Protein AF-A0A1S2GUQ2-F1 (afdb_monomer_lite)

Radius of gyration: 23.75 Å; chains: 1; bounding box: 57×54×56 Å

Foldseek 3Di:
DFEAEEEEAEFPQLQLVVLQVVCVVVVAAEDEQQPHFWAQADLVPRHGDPDDDAQSSQLRTAGDQVVVCVVLVDRPHNYYYYGYAHNVCVVRVVSHLFYEYRAEDPVSSVVSQAVADPPDQSHPPSVRSVVVSVVCNVVVPRGDDGHYFHSNDDSVVSSVVVVVVVVVSPDPDFDKDKDKAWPPCPPPPPDDDDDDDPPVVPWDFPDWDWDDDDPIIMIITITGDDPPPPPDDDDDDDD

Sequence (239 aa):
MGRRNYLVEGVSGTGKTAVCHELRRRGLHAVNGDRELAYQGDPVTGRAVSAVAGTAVHDHHLWDVERVRAIAGDASQPATFFCGGSRNAEGFLEVFDAVFVLVVDAATLERRLDARGDDEWAGAGRTDERALVRRLHASGAGTPDGVRLDATQPLELVVDELLRRCAVFDDGSERSVWWVSEDGADEDPRFLGAFSTWAAAAASADDRRRQVHESRTVYVDRYTVGETAWASGFFQVDA

Structure (mmCIF, N/CA/C/O backbone):
data_AF-A0A1S2GUQ2-F1
#
_entry.id   AF-A0A1S2GUQ2-F1
#
loop_
_atom_site.group_PDB
_atom_site.id
_atom_site.type_symbol
_atom_site.label_atom_id
_atom_site.label_alt_id
_atom_site.label_comp_id
_atom_site.label_asym_id
_atom_site.label_entity_id
_atom_site.label_seq_id
_atom_site.pdbx_PDB_ins_code
_atom_site.Cartn_x
_atom_site.Cartn_y
_atom_site.Cartn_z
_atom_site.occupancy
_atom_site.B_iso_or_equiv
_atom_site.auth_seq_id
_atom_site.auth_comp_id
_atom_site.auth_asym_id
_atom_site.auth_atom_id
_atom_site.pdbx_PDB_model_num
ATOM 1 N N . MET A 1 1 ? -15.244 -4.455 21.491 1.00 48.00 1 MET A N 1
ATOM 2 C CA . MET A 1 1 ? -14.727 -4.119 20.150 1.00 48.00 1 MET A CA 1
ATOM 3 C C . MET A 1 1 ? -14.120 -5.376 19.561 1.00 48.00 1 MET A C 1
ATOM 5 O O . MET A 1 1 ? -13.383 -6.052 20.271 1.00 48.00 1 MET A O 1
ATOM 9 N N . GLY A 1 2 ? -14.526 -5.743 18.345 1.00 56.78 2 GLY A N 1
ATOM 10 C CA . GLY A 1 2 ? -13.889 -6.825 17.591 1.00 56.78 2 GLY A CA 1
ATOM 11 C C . GLY A 1 2 ? -12.582 -6.345 16.962 1.00 56.78 2 GLY A C 1
ATOM 12 O O . GLY A 1 2 ? -12.293 -5.151 16.979 1.00 56.78 2 GLY A O 1
ATOM 13 N N . ARG A 1 3 ? -11.799 -7.274 16.417 1.00 82.69 3 ARG A N 1
ATOM 14 C CA . ARG A 1 3 ? -10.624 -6.938 15.613 1.00 82.69 3 ARG A CA 1
ATOM 15 C C . ARG A 1 3 ? -11.051 -6.249 14.321 1.00 82.69 3 ARG A C 1
ATOM 17 O O . ARG A 1 3 ? -11.950 -6.751 13.650 1.00 82.69 3 ARG A O 1
ATOM 24 N N . ARG A 1 4 ? -10.339 -5.185 13.952 1.00 93.50 4 ARG A N 1
ATOM 25 C CA . ARG A 1 4 ? -10.430 -4.535 12.640 1.00 93.50 4 ARG A CA 1
ATOM 26 C C . ARG A 1 4 ? -9.164 -4.749 11.820 1.00 93.50 4 ARG A C 1
ATOM 28 O O . ARG A 1 4 ? -8.062 -4.710 12.362 1.00 93.50 4 ARG A O 1
ATOM 35 N N . ASN A 1 5 ? -9.301 -4.915 10.518 1.00 96.56 5 ASN A N 1
ATOM 36 C CA . ASN A 1 5 ? -8.186 -5.014 9.590 1.00 96.56 5 ASN A CA 1
ATOM 37 C C . ASN A 1 5 ? -8.341 -3.963 8.490 1.00 96.56 5 ASN A C 1
ATOM 39 O O . ASN A 1 5 ? -9.391 -3.860 7.863 1.00 96.56 5 ASN A O 1
ATOM 43 N N . TYR A 1 6 ? -7.280 -3.212 8.214 1.00 97.94 6 TYR A N 1
ATOM 44 C CA . TYR A 1 6 ? -7.291 -2.150 7.210 1.00 97.94 6 TYR A CA 1
ATOM 45 C C . TYR A 1 6 ? -6.161 -2.349 6.209 1.00 97.94 6 TYR A C 1
ATOM 47 O O . TYR A 1 6 ? -5.018 -2.565 6.612 1.00 97.94 6 TYR A O 1
ATOM 55 N N . LEU A 1 7 ? -6.452 -2.220 4.917 1.00 98.50 7 LEU A N 1
ATOM 56 C CA . LEU A 1 7 ? -5.429 -2.173 3.872 1.00 98.50 7 LEU A CA 1
ATOM 57 C C . LEU A 1 7 ? -5.069 -0.716 3.575 1.00 98.50 7 LEU A C 1
ATOM 59 O O . LEU A 1 7 ? -5.947 0.099 3.315 1.00 98.50 7 LEU A O 1
ATOM 63 N N . VAL A 1 8 ? -3.781 -0.388 3.595 1.00 98.56 8 VAL A N 1
ATOM 64 C CA . VAL A 1 8 ? -3.229 0.904 3.176 1.00 98.56 8 VAL A CA 1
ATOM 65 C C . VAL A 1 8 ? -2.388 0.678 1.923 1.00 98.56 8 VAL A C 1
ATOM 67 O O . VAL A 1 8 ? -1.218 0.283 1.987 1.00 98.56 8 VAL A O 1
ATOM 70 N N . GLU A 1 9 ? -2.998 0.945 0.774 1.00 97.19 9 GLU A N 1
ATOM 71 C CA . GLU A 1 9 ? -2.424 0.738 -0.552 1.00 97.19 9 GLU A CA 1
ATOM 72 C C . GLU A 1 9 ? -2.210 2.074 -1.293 1.00 97.19 9 GLU A C 1
ATOM 74 O O . GLU A 1 9 ? -2.372 3.164 -0.750 1.00 97.19 9 GLU A O 1
ATOM 79 N N . GLY A 1 10 ? -1.724 2.012 -2.529 1.00 96.06 10 GLY A N 1
ATOM 80 C CA . GLY A 1 10 ? -1.360 3.137 -3.377 1.00 96.06 10 GLY A CA 1
ATOM 81 C C . GLY A 1 10 ? -0.201 2.762 -4.298 1.00 96.06 10 GLY A C 1
ATOM 82 O O . GLY A 1 10 ? 0.568 1.835 -4.019 1.00 96.06 10 GLY A O 1
ATOM 83 N N . VAL A 1 11 ? -0.036 3.503 -5.390 1.00 94.94 11 VAL A N 1
ATOM 84 C CA . VAL A 1 11 ? 1.071 3.302 -6.341 1.00 94.94 11 VAL A CA 1
ATOM 85 C C . VAL A 1 11 ? 2.434 3.466 -5.641 1.00 94.94 11 VAL A C 1
ATOM 87 O O . VAL A 1 11 ? 2.553 4.070 -4.573 1.00 94.94 11 VAL A O 1
ATOM 90 N N . SER A 1 12 ? 3.502 2.873 -6.181 1.00 94.75 12 SER A N 1
ATOM 91 C CA . SER A 1 12 ? 4.844 3.082 -5.619 1.00 94.75 12 SER A CA 1
ATOM 92 C C . SER A 1 12 ? 5.182 4.578 -5.536 1.00 94.75 12 SER A C 1
ATOM 94 O O . SER A 1 12 ? 4.934 5.321 -6.476 1.00 94.75 12 SER A O 1
ATOM 96 N N . GLY A 1 13 ? 5.748 5.014 -4.407 1.00 94.44 13 GLY A N 1
ATOM 97 C CA . GLY A 1 13 ? 6.065 6.425 -4.142 1.00 94.44 13 GLY A CA 1
ATOM 98 C C . GLY A 1 13 ? 4.974 7.210 -3.396 1.00 94.44 13 GLY A C 1
ATOM 99 O O . GLY A 1 13 ? 5.234 8.323 -2.939 1.00 94.44 13 GLY A O 1
ATOM 100 N N . THR A 1 14 ? 3.786 6.636 -3.169 1.00 96.50 14 THR A N 1
ATOM 101 C CA . THR A 1 14 ? 2.699 7.325 -2.438 1.00 96.50 14 THR A CA 1
ATOM 102 C C . THR A 1 14 ? 2.893 7.384 -0.921 1.00 96.50 14 THR A C 1
ATOM 104 O O . THR A 1 14 ? 2.264 8.210 -0.270 1.00 96.50 14 THR A O 1
ATOM 107 N N . GLY A 1 15 ? 3.800 6.578 -0.353 1.00 96.56 15 GLY A N 1
ATOM 108 C CA . GLY A 1 15 ? 4.185 6.667 1.065 1.00 96.56 15 GLY A CA 1
ATOM 109 C C . GLY A 1 15 ? 3.685 5.544 1.981 1.00 96.56 15 GLY A C 1
ATOM 110 O O . GLY A 1 15 ? 3.787 5.689 3.193 1.00 96.56 15 GLY A O 1
ATOM 111 N N . LYS A 1 16 ? 3.209 4.412 1.445 1.00 97.62 16 LYS A N 1
ATOM 112 C CA . LYS A 1 16 ? 2.719 3.254 2.233 1.00 97.62 16 LYS A CA 1
ATOM 113 C C . LYS A 1 16 ? 3.679 2.812 3.346 1.00 97.62 16 LYS A C 1
ATOM 115 O O . LYS A 1 16 ? 3.277 2.677 4.495 1.00 97.62 16 LYS A O 1
ATOM 120 N N . THR A 1 17 ? 4.962 2.648 3.023 1.00 96.50 17 THR A N 1
ATOM 121 C CA . THR A 1 17 ? 6.006 2.280 3.993 1.00 96.50 17 THR A CA 1
ATOM 122 C C . THR A 1 17 ? 6.163 3.331 5.093 1.00 96.50 17 THR A C 1
ATOM 124 O O . THR A 1 17 ? 6.287 2.980 6.261 1.00 96.50 17 THR A O 1
ATOM 127 N N . ALA A 1 18 ? 6.101 4.621 4.745 1.00 97.56 18 ALA A N 1
ATOM 128 C CA . ALA A 1 18 ? 6.176 5.706 5.721 1.00 97.56 18 ALA A CA 1
ATOM 129 C C . ALA A 1 18 ? 4.957 5.703 6.658 1.00 97.56 18 ALA A C 1
ATOM 131 O O . ALA A 1 18 ? 5.129 5.796 7.869 1.00 97.56 18 ALA A O 1
ATOM 132 N N . VAL A 1 19 ? 3.750 5.498 6.118 1.00 98.56 19 VAL A N 1
ATOM 133 C CA . VAL A 1 19 ? 2.526 5.320 6.919 1.00 98.56 19 VAL A CA 1
ATOM 134 C C . VAL A 1 19 ? 2.647 4.112 7.851 1.00 98.56 19 VAL A C 1
ATOM 136 O O . VAL A 1 19 ? 2.340 4.230 9.032 1.00 98.56 19 VAL A O 1
ATOM 139 N N . CYS A 1 20 ? 3.175 2.981 7.374 1.00 98.62 20 CYS A N 1
ATOM 140 C CA . CYS A 1 20 ? 3.417 1.803 8.213 1.00 98.62 20 CYS A CA 1
ATOM 141 C C . CYS A 1 20 ? 4.325 2.112 9.409 1.00 98.62 20 CYS A C 1
ATOM 143 O O . CYS A 1 20 ? 4.049 1.687 10.533 1.00 98.62 20 CYS A O 1
ATOM 145 N N . HIS A 1 21 ? 5.432 2.819 9.167 1.00 98.44 21 HIS A N 1
ATOM 146 C CA . HIS A 1 21 ? 6.373 3.192 10.220 1.00 98.44 21 HIS A CA 1
ATOM 147 C C . HIS A 1 21 ? 5.751 4.166 11.215 1.00 98.44 21 HIS A C 1
ATOM 149 O O . HIS A 1 21 ? 5.953 4.012 12.416 1.00 98.44 21 HIS A O 1
ATOM 155 N N . GLU A 1 22 ? 4.962 5.118 10.728 1.00 98.50 22 GLU A N 1
ATOM 156 C CA . GLU A 1 22 ? 4.286 6.097 11.568 1.00 98.50 22 GLU A CA 1
ATOM 157 C C . GLU A 1 22 ? 3.205 5.455 12.451 1.00 98.50 22 GLU A C 1
ATOM 159 O O . GLU A 1 22 ? 3.170 5.690 13.656 1.00 98.50 22 GLU A O 1
ATOM 164 N N . LEU A 1 23 ? 2.397 4.542 11.904 1.00 98.12 23 LEU A N 1
ATOM 165 C CA . LEU A 1 23 ? 1.441 3.751 12.688 1.00 98.12 23 LEU A CA 1
ATOM 166 C C . LEU A 1 23 ? 2.141 2.959 13.804 1.00 98.12 23 LEU A C 1
ATOM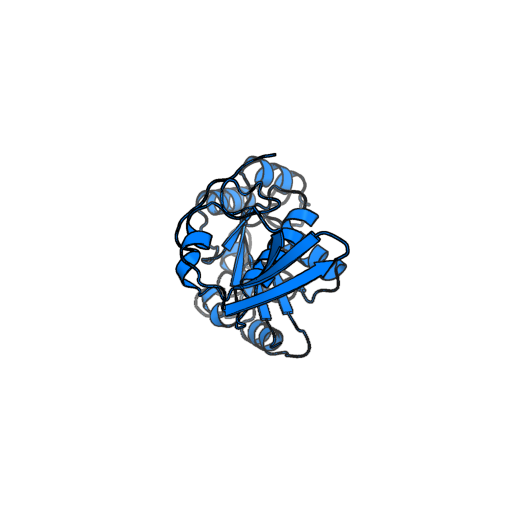 168 O O . LEU A 1 23 ? 1.715 3.009 14.959 1.00 98.12 23 LEU A O 1
ATOM 172 N N . ARG A 1 24 ? 3.266 2.297 13.489 1.00 98.00 24 ARG A N 1
ATOM 173 C CA . ARG A 1 24 ? 4.089 1.588 14.487 1.00 98.00 24 ARG A CA 1
ATOM 174 C C . ARG A 1 24 ? 4.645 2.535 15.548 1.00 98.00 24 ARG A C 1
ATOM 176 O O . ARG A 1 24 ? 4.612 2.205 16.730 1.00 98.00 24 ARG A O 1
ATOM 183 N N . ARG A 1 25 ? 5.129 3.716 15.146 1.00 97.75 25 ARG A N 1
ATOM 184 C CA . ARG A 1 25 ? 5.640 4.752 16.061 1.00 97.75 25 ARG A CA 1
ATOM 185 C C . ARG A 1 25 ? 4.570 5.200 17.059 1.00 97.75 25 ARG A C 1
ATOM 187 O O . ARG A 1 25 ? 4.893 5.464 18.213 1.00 97.75 25 ARG A O 1
ATOM 194 N N . ARG A 1 26 ? 3.306 5.233 16.631 1.00 95.56 26 ARG A N 1
ATOM 195 C CA . ARG A 1 26 ? 2.133 5.564 17.457 1.00 95.56 26 ARG A CA 1
ATOM 196 C C . ARG A 1 26 ? 1.589 4.387 18.281 1.00 95.56 26 ARG A C 1
ATOM 198 O O . ARG A 1 26 ? 0.574 4.540 18.952 1.00 95.56 26 ARG A O 1
ATOM 205 N N . GLY A 1 27 ? 2.248 3.226 18.254 1.00 95.50 27 GLY A N 1
ATOM 206 C CA . GLY A 1 27 ? 1.863 2.048 19.037 1.00 95.50 27 GLY A CA 1
ATOM 207 C C . GLY A 1 27 ? 0.739 1.209 18.426 1.00 95.50 27 GLY A C 1
ATOM 208 O O . GLY A 1 27 ? 0.195 0.343 19.107 1.00 95.50 27 GLY A O 1
ATOM 209 N N . LEU A 1 28 ? 0.388 1.441 17.159 1.00 95.44 28 LEU A N 1
ATOM 210 C CA . LEU A 1 28 ? -0.613 0.651 16.443 1.00 95.44 28 LEU A CA 1
ATOM 211 C C . LEU A 1 28 ? 0.039 -0.546 15.750 1.00 95.44 28 LEU A C 1
ATOM 213 O O . LEU A 1 28 ? 1.174 -0.469 15.265 1.00 95.44 28 LEU A O 1
ATOM 217 N N . HIS A 1 29 ? -0.696 -1.655 15.660 1.00 96.81 29 HIS A N 1
ATOM 218 C CA . HIS A 1 29 ? -0.211 -2.820 14.938 1.00 96.81 29 HIS A CA 1
ATOM 219 C C . HIS A 1 29 ? -0.305 -2.579 13.428 1.00 96.81 29 HIS A C 1
ATOM 221 O O . HIS A 1 29 ? -1.389 -2.450 12.866 1.00 96.81 29 HIS A O 1
ATOM 227 N N . ALA A 1 30 ? 0.845 -2.515 12.763 1.00 98.12 30 ALA A N 1
ATOM 228 C CA . ALA A 1 30 ? 0.927 -2.399 11.314 1.00 98.12 30 ALA A CA 1
ATOM 229 C C . ALA A 1 30 ? 1.941 -3.397 10.756 1.00 98.12 30 ALA A C 1
ATOM 231 O O . ALA A 1 30 ? 2.955 -3.666 11.403 1.00 98.12 30 ALA A O 1
ATOM 232 N N . VAL A 1 31 ? 1.681 -3.912 9.559 1.00 98.31 31 VAL A N 1
ATOM 233 C CA . VAL A 1 31 ? 2.490 -4.886 8.820 1.00 98.31 31 VAL A CA 1
ATOM 234 C C . VAL A 1 31 ? 2.981 -4.232 7.537 1.00 98.31 31 VAL A C 1
ATOM 236 O O . VAL A 1 31 ? 2.179 -3.727 6.750 1.00 98.31 31 VAL A O 1
ATOM 239 N N . ASN A 1 32 ? 4.293 -4.250 7.305 1.00 98.06 32 ASN A N 1
ATOM 240 C CA . ASN A 1 32 ? 4.860 -3.785 6.046 1.00 98.06 32 ASN A CA 1
ATOM 241 C C . ASN A 1 32 ? 4.779 -4.916 5.016 1.00 98.06 32 ASN A C 1
ATOM 243 O O . ASN A 1 32 ? 5.620 -5.815 5.001 1.00 98.06 32 ASN A O 1
ATOM 247 N N . GLY A 1 33 ? 3.769 -4.878 4.152 1.00 96.94 33 GLY A N 1
ATOM 248 C CA . GLY A 1 33 ? 3.498 -5.956 3.209 1.00 96.94 33 GLY A CA 1
ATOM 249 C C . GLY A 1 33 ? 4.622 -6.196 2.203 1.00 96.94 33 GLY A C 1
ATOM 250 O O . GLY A 1 33 ? 4.901 -7.346 1.880 1.00 96.94 33 GLY A O 1
ATOM 251 N N . ASP A 1 34 ? 5.358 -5.153 1.811 1.00 92.69 34 ASP A N 1
ATOM 252 C CA . ASP A 1 34 ? 6.492 -5.282 0.884 1.00 92.69 34 ASP A CA 1
ATOM 253 C C . ASP A 1 34 ? 7.694 -6.020 1.506 1.00 92.69 34 ASP A C 1
ATOM 255 O O . ASP A 1 34 ? 8.562 -6.504 0.782 1.00 92.69 34 ASP A O 1
ATOM 259 N N . ARG A 1 35 ? 7.770 -6.103 2.842 1.00 94.19 35 ARG A N 1
ATOM 260 C CA . ARG A 1 35 ? 8.884 -6.739 3.570 1.00 94.19 35 ARG A CA 1
ATOM 261 C C . ARG A 1 35 ? 8.486 -8.016 4.308 1.00 94.19 35 ARG A C 1
ATOM 263 O O . ARG A 1 35 ? 9.331 -8.876 4.521 1.00 94.19 35 ARG A O 1
ATOM 270 N N . GLU A 1 36 ? 7.232 -8.119 4.739 1.00 97.88 36 GLU A N 1
ATOM 271 C CA . GLU A 1 36 ? 6.776 -9.150 5.682 1.00 97.88 36 GLU A CA 1
ATOM 272 C C . GLU A 1 36 ? 5.805 -10.159 5.063 1.00 97.88 36 GLU A C 1
ATOM 274 O O . GLU A 1 36 ? 5.560 -11.207 5.666 1.00 97.88 36 GLU A O 1
ATOM 279 N N . LEU A 1 37 ? 5.246 -9.841 3.890 1.00 98.00 37 LEU A N 1
ATOM 280 C CA . LEU A 1 37 ? 4.239 -10.653 3.197 1.00 98.00 37 LEU A CA 1
ATOM 281 C C . LEU A 1 37 ? 4.636 -10.978 1.758 1.00 98.00 37 LEU A C 1
ATOM 283 O O . LEU A 1 37 ? 4.200 -11.997 1.224 1.00 98.00 37 LEU A O 1
ATOM 287 N N . ALA A 1 38 ? 5.424 -10.104 1.132 1.00 97.38 38 ALA A N 1
ATOM 288 C CA . ALA A 1 38 ? 5.709 -10.188 -0.283 1.00 97.38 38 ALA A CA 1
ATOM 289 C C . ALA A 1 38 ? 6.697 -11.303 -0.650 1.00 97.38 38 ALA A C 1
ATOM 291 O O . ALA A 1 38 ? 7.694 -11.541 0.033 1.00 97.38 38 ALA A O 1
ATOM 292 N N . TYR A 1 39 ? 6.450 -11.924 -1.798 1.00 97.62 39 TYR A N 1
ATOM 293 C CA . TYR A 1 39 ? 7.367 -12.820 -2.491 1.00 97.62 39 TYR A CA 1
ATOM 294 C C . TYR A 1 39 ? 7.204 -12.662 -4.010 1.00 97.62 39 TYR A C 1
ATOM 296 O O . TYR A 1 39 ? 6.232 -12.079 -4.490 1.00 97.62 39 TYR A O 1
ATOM 304 N N . GLN A 1 40 ? 8.172 -13.175 -4.776 1.00 97.81 40 GLN A N 1
ATOM 305 C CA . GLN A 1 40 ? 8.074 -13.231 -6.236 1.00 97.81 40 GLN A CA 1
ATOM 306 C C . GLN A 1 40 ? 7.291 -14.479 -6.650 1.00 97.81 40 GLN A C 1
ATOM 308 O O . GLN A 1 40 ? 7.759 -15.604 -6.451 1.00 97.81 40 GLN A O 1
ATOM 313 N N . GLY A 1 41 ? 6.093 -14.283 -7.199 1.00 97.38 41 GLY A N 1
ATOM 314 C CA . GLY A 1 41 ? 5.168 -15.355 -7.555 1.00 97.38 41 GLY A CA 1
ATOM 315 C C . GLY A 1 41 ? 4.606 -15.218 -8.965 1.00 97.38 41 GLY A C 1
ATOM 316 O O . GLY A 1 41 ? 4.556 -14.132 -9.532 1.00 97.38 41 GLY A O 1
ATOM 317 N N . ASP A 1 42 ? 4.205 -16.335 -9.559 1.00 95.81 42 ASP A N 1
ATOM 318 C CA . ASP A 1 42 ? 3.442 -16.349 -10.805 1.00 95.81 42 ASP A CA 1
ATOM 319 C C . ASP A 1 42 ? 2.050 -15.731 -10.559 1.00 95.81 42 ASP A C 1
ATOM 321 O O . ASP A 1 42 ? 1.329 -16.228 -9.690 1.00 95.81 42 ASP A O 1
ATOM 325 N N . PRO A 1 43 ? 1.648 -14.671 -11.282 1.00 92.62 43 PRO A N 1
ATOM 326 C CA . PRO A 1 43 ? 0.390 -13.966 -11.020 1.00 92.62 43 PRO A CA 1
ATOM 327 C C . PRO A 1 43 ? -0.860 -14.805 -11.321 1.00 92.62 43 PRO A C 1
ATOM 329 O O . PRO A 1 43 ? -1.939 -14.484 -10.833 1.00 92.62 43 PRO A O 1
ATOM 332 N N . VAL A 1 44 ? -0.731 -15.881 -12.103 1.00 92.06 44 VAL A N 1
ATOM 333 C CA . VAL A 1 44 ? -1.833 -16.791 -12.435 1.00 92.06 44 VAL A CA 1
ATOM 334 C C . VAL A 1 44 ? -1.927 -17.918 -11.413 1.00 92.06 44 VAL A C 1
ATOM 336 O O . VAL A 1 44 ? -3.021 -18.255 -10.965 1.00 92.06 44 VAL A O 1
ATOM 339 N N . THR A 1 45 ? -0.799 -18.529 -11.042 1.00 93.88 45 THR A N 1
ATOM 340 C CA . THR A 1 45 ? -0.807 -19.737 -10.201 1.00 93.88 45 THR A CA 1
ATOM 341 C C . THR A 1 45 ? -0.467 -19.485 -8.734 1.00 93.88 45 THR A C 1
ATOM 343 O O . THR A 1 45 ? -0.562 -20.416 -7.937 1.00 93.88 45 THR A O 1
ATOM 346 N N . GLY A 1 46 ? 0.038 -18.300 -8.378 1.00 94.69 46 GLY A N 1
ATOM 347 C CA . GLY A 1 46 ? 0.550 -17.982 -7.040 1.00 94.69 46 GLY A CA 1
ATOM 348 C C . GLY A 1 46 ? 1.779 -18.802 -6.627 1.00 94.69 46 GLY A C 1
ATOM 349 O O . GLY A 1 46 ? 2.123 -18.869 -5.452 1.00 94.69 46 GLY A O 1
ATOM 350 N N . ARG A 1 47 ? 2.445 -19.488 -7.565 1.00 96.06 47 ARG A N 1
ATOM 351 C CA . ARG A 1 47 ? 3.620 -20.311 -7.236 1.00 96.06 47 ARG A CA 1
ATOM 352 C C . ARG A 1 47 ? 4.842 -19.417 -7.176 1.00 96.06 47 ARG A C 1
ATOM 354 O O . ARG A 1 47 ? 5.025 -18.592 -8.063 1.00 96.06 47 ARG A O 1
ATOM 361 N N . ALA A 1 48 ? 5.696 -19.621 -6.179 1.00 97.00 48 ALA A N 1
ATOM 362 C CA . ALA A 1 48 ? 6.967 -18.917 -6.107 1.00 97.00 48 ALA A CA 1
ATOM 363 C C . ALA A 1 48 ? 7.791 -19.152 -7.385 1.00 97.00 48 ALA A C 1
ATOM 365 O O . ALA A 1 48 ? 7.948 -20.291 -7.837 1.00 97.00 48 ALA A O 1
ATOM 366 N N . VAL A 1 49 ? 8.318 -18.067 -7.945 1.00 96.44 49 VAL A N 1
ATOM 367 C CA . VAL A 1 49 ? 9.187 -18.066 -9.124 1.00 96.44 49 VAL A CA 1
ATOM 368 C C . VAL A 1 49 ? 10.515 -17.402 -8.781 1.00 96.44 49 VAL A C 1
ATOM 370 O O . VAL A 1 49 ? 10.597 -16.536 -7.911 1.00 96.44 49 VAL A O 1
ATOM 373 N N . SER A 1 50 ? 11.580 -17.822 -9.458 1.00 92.31 50 SER A N 1
ATOM 374 C CA . SER A 1 50 ? 12.916 -17.244 -9.309 1.00 92.31 50 SER A CA 1
ATOM 375 C C . SER A 1 50 ? 13.331 -16.491 -10.573 1.00 92.31 50 SER A C 1
ATOM 377 O O . SER A 1 50 ? 12.738 -16.661 -11.635 1.00 92.31 50 SER A O 1
ATOM 379 N N . ALA A 1 51 ? 14.362 -15.650 -10.447 1.00 90.06 51 ALA A N 1
ATOM 380 C CA . ALA A 1 51 ? 14.960 -14.892 -11.552 1.00 90.06 51 ALA A CA 1
ATOM 381 C C . ALA A 1 51 ? 14.022 -13.896 -12.269 1.00 90.06 51 ALA A C 1
ATOM 383 O O . ALA A 1 51 ? 14.282 -13.518 -13.411 1.00 90.06 51 ALA A O 1
ATOM 384 N N . VAL A 1 52 ? 12.973 -13.415 -11.593 1.00 92.94 52 VAL A N 1
ATOM 385 C CA . VAL A 1 52 ? 12.214 -12.250 -12.064 1.00 92.94 52 VAL A CA 1
ATOM 386 C C . VAL A 1 52 ? 13.099 -11.008 -11.948 1.00 92.94 52 VAL A C 1
ATOM 388 O O . VAL A 1 52 ? 13.707 -10.766 -10.906 1.00 92.94 52 VAL A O 1
ATOM 391 N N . ALA A 1 53 ? 13.197 -10.232 -13.026 1.00 92.06 53 ALA A N 1
ATOM 392 C CA . ALA A 1 53 ? 14.072 -9.069 -13.107 1.00 92.06 53 ALA A CA 1
ATOM 393 C C . ALA A 1 53 ? 13.425 -7.924 -13.896 1.00 92.06 53 ALA A C 1
ATOM 395 O O . ALA A 1 53 ? 12.444 -8.111 -14.620 1.00 92.06 53 ALA A O 1
ATOM 396 N N . GLY A 1 54 ? 14.001 -6.729 -13.761 1.00 93.25 54 GLY A N 1
ATOM 397 C CA . GLY A 1 54 ? 13.506 -5.524 -14.421 1.00 93.25 54 GLY A CA 1
ATOM 398 C C . GLY A 1 54 ? 12.072 -5.194 -14.010 1.00 93.25 54 GLY A C 1
ATOM 399 O O . GLY A 1 54 ? 11.667 -5.408 -12.868 1.00 93.25 54 GLY A O 1
ATOM 400 N N . THR A 1 55 ? 11.279 -4.690 -14.953 1.00 95.25 55 THR A N 1
ATOM 401 C CA . THR A 1 55 ? 9.906 -4.256 -14.671 1.00 95.25 55 THR A CA 1
ATOM 402 C C . THR A 1 55 ? 8.960 -5.397 -14.298 1.00 95.25 55 THR A C 1
ATOM 404 O O . THR A 1 55 ? 7.982 -5.144 -13.600 1.00 95.25 55 THR A O 1
ATOM 407 N N . ALA A 1 56 ? 9.264 -6.641 -14.687 1.00 95.06 56 ALA A N 1
ATOM 408 C CA . ALA A 1 56 ? 8.446 -7.810 -14.358 1.00 95.06 56 ALA A CA 1
ATOM 409 C C . ALA A 1 56 ? 8.355 -8.060 -12.844 1.00 95.06 56 ALA A C 1
ATOM 411 O O . ALA A 1 56 ? 7.359 -8.597 -12.372 1.00 95.06 56 ALA A O 1
ATOM 412 N N . VAL A 1 57 ? 9.337 -7.597 -12.059 1.00 94.94 57 VAL A N 1
ATOM 413 C CA . VAL A 1 57 ? 9.304 -7.685 -10.587 1.00 94.94 57 VAL A CA 1
ATOM 414 C C . VAL A 1 57 ? 8.019 -7.080 -10.016 1.00 94.94 57 VAL A C 1
ATOM 416 O O . VAL A 1 57 ? 7.520 -7.560 -9.002 1.00 94.94 57 VAL A O 1
ATOM 419 N N . HIS A 1 58 ? 7.455 -6.065 -10.682 1.00 94.94 58 HIS A N 1
ATOM 420 C CA . HIS A 1 58 ? 6.188 -5.457 -10.295 1.00 94.94 58 HIS A CA 1
ATOM 421 C C . HIS A 1 58 ? 5.002 -6.417 -10.408 1.00 94.94 58 HIS A C 1
ATOM 423 O O . HIS A 1 58 ? 4.224 -6.521 -9.463 1.00 94.94 58 HIS A O 1
ATOM 429 N N . ASP A 1 59 ? 4.860 -7.086 -11.553 1.00 95.31 59 ASP A N 1
ATOM 430 C CA . ASP A 1 59 ? 3.713 -7.951 -11.861 1.00 95.31 59 ASP A CA 1
ATOM 431 C C . ASP A 1 59 ? 3.753 -9.256 -11.055 1.00 95.31 59 ASP A C 1
ATOM 433 O O . ASP A 1 59 ? 2.720 -9.852 -10.764 1.00 95.31 59 ASP A O 1
ATOM 437 N N . HIS A 1 60 ? 4.953 -9.660 -10.638 1.00 96.94 60 HIS A N 1
ATOM 438 C CA . HIS A 1 60 ? 5.202 -10.841 -9.817 1.00 96.94 60 HIS A CA 1
ATOM 439 C C . HIS A 1 60 ? 5.272 -10.540 -8.308 1.00 96.94 60 HIS A C 1
ATOM 441 O O . HIS A 1 60 ? 5.552 -11.444 -7.521 1.00 96.94 60 HIS A O 1
ATOM 447 N N . HIS A 1 61 ? 5.030 -9.295 -7.876 1.00 96.94 61 HIS A N 1
ATOM 448 C CA . HIS A 1 61 ? 5.019 -8.914 -6.458 1.00 96.94 61 HIS A CA 1
ATOM 449 C C . HIS A 1 61 ? 3.693 -9.320 -5.804 1.00 96.94 61 HIS A C 1
ATOM 451 O O . HIS A 1 61 ? 2.703 -8.581 -5.850 1.00 96.94 61 HIS A O 1
ATOM 457 N N . LEU A 1 62 ? 3.674 -10.525 -5.230 1.00 98.06 62 LEU A N 1
ATOM 458 C CA . LEU A 1 62 ? 2.501 -11.134 -4.602 1.00 98.06 62 LEU A CA 1
ATOM 459 C C . LEU A 1 62 ? 2.658 -11.181 -3.089 1.00 98.06 62 LEU A C 1
ATOM 461 O O . LEU A 1 62 ? 3.775 -11.242 -2.584 1.00 98.06 62 LEU A O 1
ATOM 465 N N . TRP A 1 63 ? 1.544 -11.227 -2.365 1.00 98.31 63 TRP A N 1
ATOM 466 C CA . TRP A 1 63 ? 1.532 -11.495 -0.930 1.00 98.31 63 TRP A CA 1
ATOM 467 C C . TRP A 1 63 ? 1.152 -12.943 -0.654 1.00 98.31 63 TRP A C 1
ATOM 469 O O . TRP A 1 63 ? 0.309 -13.524 -1.347 1.00 98.31 63 TRP A O 1
ATOM 479 N N . ASP A 1 64 ? 1.767 -13.518 0.377 1.00 97.94 64 ASP A N 1
ATOM 480 C CA . ASP A 1 64 ? 1.368 -14.808 0.932 1.00 97.94 64 ASP A CA 1
ATOM 481 C C . ASP A 1 64 ? -0.035 -14.688 1.553 1.00 97.94 64 ASP A C 1
ATOM 483 O O . ASP A 1 64 ? -0.228 -14.081 2.610 1.00 97.94 64 ASP A O 1
ATOM 487 N N . VAL A 1 65 ? -1.023 -15.261 0.862 1.00 97.12 65 VAL A N 1
ATOM 488 C CA . VAL A 1 65 ? -2.444 -15.186 1.226 1.00 97.12 65 VAL A CA 1
ATOM 489 C C . VAL A 1 65 ? -2.723 -15.879 2.559 1.00 97.12 65 VAL A C 1
ATOM 491 O O . VAL A 1 65 ? -3.539 -15.390 3.344 1.00 97.12 65 VAL A O 1
ATOM 494 N N . GLU A 1 66 ? -2.049 -16.994 2.842 1.00 97.12 66 GLU A N 1
ATOM 495 C CA . GLU A 1 66 ? -2.221 -17.711 4.107 1.00 97.12 66 GLU A CA 1
ATOM 496 C C . GLU A 1 66 ? -1.696 -16.866 5.264 1.00 97.12 66 GLU A C 1
ATOM 498 O O . GLU A 1 66 ? -2.369 -16.724 6.287 1.00 97.12 66 GLU A O 1
ATOM 503 N N . ARG A 1 67 ? -0.541 -16.218 5.077 1.00 98.00 67 ARG A N 1
ATOM 504 C CA . ARG A 1 67 ? 0.038 -15.312 6.075 1.00 98.00 67 ARG A CA 1
ATOM 505 C C . ARG A 1 67 ? -0.820 -14.068 6.299 1.00 98.00 67 ARG A C 1
ATOM 507 O O . ARG A 1 67 ? -1.010 -13.677 7.451 1.00 98.00 67 ARG A O 1
ATOM 514 N N . VAL A 1 68 ? -1.381 -13.481 5.237 1.00 98.25 68 VAL A N 1
ATOM 515 C CA . VAL A 1 68 ? -2.349 -12.374 5.348 1.00 98.25 68 VAL A CA 1
ATOM 516 C C . VAL A 1 68 ? -3.539 -12.800 6.201 1.00 98.25 68 VAL A C 1
ATOM 518 O O . VAL A 1 68 ? -3.836 -12.143 7.196 1.00 98.25 68 VAL A O 1
ATOM 521 N N . ARG A 1 69 ? -4.183 -13.924 5.861 1.00 97.88 69 ARG A N 1
ATOM 522 C CA . ARG A 1 69 ? -5.356 -14.444 6.583 1.00 97.88 69 ARG A CA 1
ATOM 523 C C . ARG A 1 69 ? -5.032 -14.823 8.025 1.00 97.88 69 ARG A C 1
ATOM 525 O O . ARG A 1 69 ? -5.868 -14.613 8.896 1.00 97.88 69 ARG A O 1
ATOM 532 N N . ALA A 1 70 ? -3.837 -15.347 8.292 1.00 97.12 70 ALA A N 1
ATOM 533 C CA . ALA A 1 70 ? -3.398 -15.683 9.642 1.00 97.12 70 ALA A CA 1
ATOM 534 C C . ALA A 1 70 ? -3.261 -14.433 10.521 1.00 97.12 70 ALA A C 1
ATOM 536 O O . ALA A 1 70 ? -3.811 -14.401 11.618 1.00 97.12 70 ALA A O 1
ATOM 537 N N . ILE A 1 71 ? -2.598 -13.380 10.029 1.00 97.00 71 ILE A N 1
ATOM 538 C CA . ILE A 1 71 ? -2.452 -12.112 10.764 1.00 97.00 71 ILE A CA 1
ATOM 539 C C . ILE A 1 71 ? -3.808 -11.419 10.903 1.00 97.00 71 ILE A C 1
ATOM 541 O O . ILE A 1 71 ? -4.201 -11.024 11.997 1.00 97.00 71 ILE A O 1
ATOM 545 N N . ALA A 1 72 ? -4.564 -11.335 9.808 1.00 95.88 72 ALA A N 1
ATOM 546 C CA . ALA A 1 72 ? -5.919 -10.799 9.804 1.00 95.88 72 ALA A CA 1
ATOM 547 C C . ALA A 1 72 ? -6.880 -11.657 10.637 1.00 95.88 72 ALA A C 1
ATOM 549 O O . ALA A 1 72 ? -8.007 -11.231 10.854 1.00 95.88 72 ALA A O 1
ATOM 550 N N . GLY A 1 73 ? -6.446 -12.853 11.053 1.00 94.25 73 GLY A N 1
ATOM 551 C CA . GLY A 1 73 ? -7.097 -13.854 11.889 1.00 94.25 73 GLY A CA 1
ATOM 552 C C . GLY A 1 73 ? -6.668 -13.830 13.362 1.00 94.25 73 GLY A C 1
ATOM 553 O O . GLY A 1 73 ? -7.360 -14.436 14.186 1.00 94.25 73 GLY A O 1
ATOM 554 N N . ASP A 1 74 ? -5.648 -13.052 13.737 1.00 90.88 74 ASP A N 1
ATOM 555 C CA . ASP A 1 74 ? -5.187 -12.881 15.122 1.00 90.88 74 ASP A CA 1
ATOM 556 C C . ASP A 1 74 ? -5.985 -11.798 15.864 1.00 90.88 74 ASP A C 1
ATOM 558 O O . ASP A 1 74 ? -5.966 -10.637 15.482 1.00 90.88 74 ASP A O 1
ATOM 562 N N . ALA A 1 75 ? -6.727 -12.168 16.912 1.00 86.88 75 ALA A N 1
ATOM 563 C CA . ALA A 1 75 ? -7.575 -11.258 17.695 1.00 86.88 75 ALA A CA 1
ATOM 564 C C . ALA A 1 75 ? -6.851 -10.587 18.880 1.00 86.88 75 ALA A C 1
ATOM 566 O O . ALA A 1 75 ? -7.499 -9.945 19.706 1.00 86.88 75 ALA A O 1
ATOM 567 N N . SER A 1 76 ? -5.527 -10.737 18.986 1.00 89.62 76 SER A N 1
ATOM 568 C CA . SER A 1 76 ? -4.720 -10.097 20.032 1.00 89.62 76 SER A CA 1
ATOM 569 C C . SER A 1 76 ? -4.650 -8.573 19.891 1.00 89.62 76 SER A C 1
ATOM 571 O O . SER A 1 76 ? -4.407 -7.877 20.878 1.00 89.62 76 SER A O 1
ATOM 573 N N . GLN A 1 77 ? -4.884 -8.055 18.681 1.00 88.25 77 GLN A N 1
ATOM 574 C CA . GLN A 1 77 ? -4.840 -6.633 18.364 1.00 88.25 77 GLN A CA 1
ATOM 575 C C . GLN A 1 77 ? -6.249 -6.087 18.101 1.00 88.25 77 GLN A C 1
ATOM 577 O O . GLN A 1 77 ? -7.027 -6.723 17.383 1.00 88.25 77 GLN A O 1
ATOM 582 N N . PRO A 1 78 ? -6.589 -4.892 18.620 1.00 88.88 78 PRO A N 1
ATOM 583 C CA . PRO A 1 78 ? -7.873 -4.257 18.325 1.00 88.88 78 PRO A CA 1
ATOM 584 C C . PRO A 1 78 ? -7.980 -3.841 16.851 1.00 88.88 78 PRO A C 1
ATOM 586 O O . PRO A 1 78 ? -9.060 -3.907 16.269 1.00 88.88 78 PRO A O 1
ATOM 589 N N . ALA A 1 79 ? -6.863 -3.447 16.237 1.00 93.56 79 ALA A N 1
ATOM 590 C CA . ALA A 1 79 ? -6.784 -3.107 14.826 1.00 93.56 79 ALA A CA 1
ATOM 591 C C . ALA A 1 79 ? -5.419 -3.488 14.238 1.00 93.56 79 ALA A C 1
ATOM 593 O O . ALA A 1 79 ? -4.395 -3.296 14.898 1.00 93.56 79 ALA A O 1
ATOM 594 N N . THR A 1 80 ? -5.413 -3.949 12.987 1.00 97.12 80 THR A N 1
ATOM 595 C CA . THR A 1 80 ? -4.206 -4.265 12.214 1.00 97.12 80 THR A CA 1
ATOM 596 C C . THR A 1 80 ? -4.206 -3.531 10.878 1.00 97.12 80 THR A C 1
ATOM 598 O O . THR A 1 80 ? -5.153 -3.638 10.101 1.00 97.12 80 THR A O 1
ATOM 601 N N . PHE A 1 81 ? -3.118 -2.825 10.573 1.00 98.31 81 PHE A N 1
ATOM 602 C CA . PHE A 1 81 ? -2.936 -2.108 9.310 1.00 98.31 81 PHE A CA 1
ATOM 603 C C . PHE A 1 81 ? -1.954 -2.835 8.392 1.00 98.31 81 PHE A C 1
ATOM 605 O O . PHE A 1 81 ? -0.777 -2.975 8.710 1.00 98.31 81 PHE A O 1
ATOM 612 N N . PHE A 1 82 ? -2.399 -3.243 7.214 1.00 98.62 82 PHE A N 1
ATOM 613 C CA . PHE A 1 82 ? -1.575 -3.876 6.193 1.00 98.62 82 PHE A CA 1
ATOM 614 C C . PHE A 1 82 ? -1.133 -2.810 5.200 1.00 98.62 82 PHE A C 1
ATOM 616 O O . PHE A 1 82 ? -1.948 -2.270 4.465 1.00 98.62 82 PHE A O 1
ATOM 623 N N . CYS A 1 83 ? 0.149 -2.463 5.196 1.00 98.56 83 CYS A N 1
ATOM 624 C CA . CYS A 1 83 ? 0.669 -1.347 4.413 1.00 98.56 83 CYS A CA 1
ATOM 625 C C . CYS A 1 83 ? 1.543 -1.859 3.270 1.00 98.56 83 CYS A C 1
ATOM 627 O O . CYS A 1 83 ? 2.628 -2.389 3.507 1.00 98.56 83 CYS A O 1
ATOM 629 N N . GLY A 1 84 ? 1.111 -1.665 2.031 1.00 96.81 84 GLY A N 1
ATOM 630 C CA . GLY A 1 84 ? 1.850 -2.100 0.847 1.00 96.81 84 GLY A CA 1
ATOM 631 C C . GLY A 1 84 ? 0.903 -2.345 -0.321 1.00 96.81 84 GLY A C 1
ATOM 632 O O . GLY A 1 84 ? -0.280 -2.033 -0.225 1.00 96.81 84 GLY A O 1
ATOM 633 N N . GLY A 1 85 ? 1.430 -2.832 -1.440 1.00 94.31 85 GLY A N 1
ATOM 634 C CA . GLY A 1 85 ? 0.581 -3.228 -2.560 1.00 94.31 85 GLY A CA 1
ATOM 635 C C . GLY A 1 85 ? 0.931 -4.610 -3.066 1.00 94.31 85 GLY A C 1
ATOM 636 O O . GLY A 1 85 ? 2.078 -5.030 -2.937 1.00 94.31 85 GLY A O 1
ATOM 637 N N . SER A 1 86 ? -0.049 -5.302 -3.639 1.00 96.06 86 SER A N 1
ATOM 638 C CA . SER A 1 86 ? 0.119 -6.669 -4.130 1.00 96.06 86 SER A CA 1
ATOM 639 C C . SER A 1 86 ? -0.657 -6.911 -5.417 1.00 96.06 86 SER A C 1
ATOM 641 O O . SER A 1 86 ? -1.756 -6.389 -5.593 1.00 96.06 86 SER A O 1
ATOM 643 N N . ARG A 1 87 ? -0.120 -7.732 -6.323 1.00 96.00 87 ARG A N 1
ATOM 644 C CA . ARG A 1 87 ? -0.809 -8.082 -7.580 1.00 96.00 87 ARG A CA 1
ATOM 645 C C . ARG A 1 87 ? -1.837 -9.201 -7.437 1.00 96.00 87 ARG A C 1
ATOM 647 O O . ARG A 1 87 ? -2.543 -9.487 -8.392 1.00 96.00 87 ARG A O 1
ATOM 654 N N . ASN A 1 88 ? -1.977 -9.770 -6.239 1.00 96.25 88 ASN A N 1
ATOM 655 C CA . ASN A 1 88 ? -3.043 -10.713 -5.886 1.00 96.25 88 ASN A CA 1
ATOM 656 C C . ASN A 1 88 ? -3.976 -10.191 -4.776 1.00 96.25 88 ASN A C 1
ATOM 658 O O . ASN A 1 88 ? -4.607 -11.003 -4.102 1.00 96.25 88 ASN A O 1
ATOM 662 N N . ALA A 1 89 ? -4.059 -8.867 -4.571 1.00 94.69 89 ALA A N 1
ATOM 663 C CA . ALA A 1 89 ? -4.856 -8.271 -3.492 1.00 94.69 89 ALA A CA 1
ATOM 664 C C . ALA A 1 89 ? -6.319 -8.742 -3.492 1.00 94.69 89 ALA A C 1
ATOM 666 O O . ALA A 1 89 ? -6.850 -9.082 -2.438 1.00 94.69 89 ALA A O 1
ATOM 667 N N . GLU A 1 90 ? -6.931 -8.865 -4.675 1.00 93.06 90 GLU A N 1
ATOM 668 C CA . GLU A 1 90 ? -8.308 -9.352 -4.856 1.00 93.06 90 GLU A CA 1
ATOM 669 C C . GLU A 1 90 ? -8.582 -10.711 -4.186 1.00 93.06 90 GLU A C 1
ATOM 671 O O . GLU A 1 90 ? -9.711 -10.972 -3.785 1.00 93.06 90 GLU A O 1
ATOM 676 N N . GLY A 1 91 ? -7.564 -11.564 -4.008 1.00 93.81 91 GLY A N 1
ATOM 677 C CA . GLY A 1 91 ? -7.705 -12.881 -3.374 1.00 93.81 91 GLY A CA 1
ATOM 678 C C . GLY A 1 91 ? -7.835 -12.864 -1.844 1.00 93.81 91 GLY A C 1
ATOM 679 O O . GLY A 1 91 ? -7.940 -13.931 -1.224 1.00 93.81 91 GLY A O 1
ATOM 680 N N . PHE A 1 92 ? -7.758 -11.684 -1.227 1.00 95.62 92 PHE A N 1
ATOM 681 C CA . PHE A 1 92 ? -7.876 -11.517 0.220 1.00 95.62 92 PHE A CA 1
ATOM 682 C C . PHE A 1 92 ? -8.498 -10.178 0.645 1.00 95.62 92 PHE A C 1
ATOM 684 O O . PHE A 1 92 ? -8.417 -9.834 1.822 1.00 95.62 92 PHE A O 1
ATOM 691 N N . LEU A 1 93 ? -9.113 -9.404 -0.259 1.00 96.00 93 LEU A N 1
ATOM 692 C CA . LEU A 1 93 ? -9.741 -8.127 0.116 1.00 96.00 93 LEU A CA 1
ATOM 693 C C . LEU A 1 93 ? -10.861 -8.299 1.150 1.00 96.00 93 LEU A C 1
ATOM 695 O O . LEU A 1 93 ? -11.102 -7.394 1.943 1.00 96.00 93 LEU A O 1
ATOM 699 N N . GLU A 1 94 ? -11.508 -9.465 1.187 1.00 95.38 94 GLU A N 1
ATOM 700 C CA . GLU A 1 94 ? -12.606 -9.765 2.104 1.00 95.38 94 GLU A CA 1
ATOM 701 C C . GLU A 1 94 ? -12.194 -9.813 3.581 1.00 95.38 94 GLU A C 1
ATOM 703 O O . GLU A 1 94 ? -13.058 -9.832 4.455 1.00 95.38 94 GLU A O 1
ATOM 708 N N . VAL A 1 95 ? -10.890 -9.861 3.879 1.00 96.00 95 VAL A N 1
ATOM 709 C CA . VAL A 1 95 ? -10.394 -9.870 5.264 1.00 96.00 95 VAL A CA 1
ATOM 710 C C . VAL A 1 95 ? -10.261 -8.468 5.860 1.00 96.00 95 VAL A C 1
ATOM 712 O O . VAL A 1 95 ? -10.010 -8.358 7.064 1.00 96.00 95 VAL A O 1
ATOM 715 N N . PHE A 1 96 ? -10.380 -7.420 5.036 1.00 95.94 96 PHE A N 1
ATOM 716 C CA . PHE A 1 96 ? -10.251 -6.024 5.444 1.00 95.94 96 PHE A CA 1
ATOM 717 C C . PHE A 1 96 ? -11.623 -5.367 5.611 1.00 95.94 96 PHE A C 1
ATOM 719 O O . PHE A 1 96 ? -12.479 -5.454 4.737 1.00 95.94 96 PHE A O 1
ATOM 726 N N . ASP A 1 97 ? -11.801 -4.641 6.713 1.00 94.62 97 ASP A N 1
ATOM 727 C CA . ASP A 1 97 ? -12.986 -3.824 6.979 1.00 94.62 97 ASP A CA 1
ATOM 728 C C . ASP A 1 97 ? -13.031 -2.575 6.088 1.00 94.62 97 ASP A C 1
ATOM 730 O O . ASP A 1 97 ? -14.105 -2.090 5.738 1.00 94.62 97 ASP A O 1
ATOM 734 N N . ALA A 1 98 ? -11.861 -2.036 5.728 1.00 95.56 98 ALA A N 1
ATOM 735 C CA . ALA A 1 98 ? -11.744 -0.948 4.767 1.00 95.56 98 ALA A CA 1
ATOM 736 C C . ALA A 1 98 ? -10.386 -0.951 4.056 1.00 95.56 98 ALA A C 1
ATOM 738 O O . ALA A 1 98 ? -9.358 -1.369 4.599 1.00 95.56 98 ALA A O 1
ATOM 739 N N . VAL A 1 99 ? -10.395 -0.409 2.841 1.00 97.25 99 VAL A N 1
ATOM 740 C CA . VAL A 1 99 ? -9.212 -0.186 2.011 1.00 97.25 99 VAL A CA 1
ATOM 741 C C . VAL A 1 99 ? -9.002 1.315 1.854 1.00 97.25 99 VAL A C 1
ATOM 743 O O . VAL A 1 99 ? -9.909 2.041 1.448 1.00 97.25 99 VAL A O 1
ATOM 746 N N . PHE A 1 100 ? -7.797 1.782 2.155 1.00 98.00 100 PHE A N 1
ATOM 747 C CA . PHE A 1 100 ? -7.366 3.163 2.005 1.00 98.00 100 PHE A CA 1
ATOM 748 C C . PHE A 1 100 ? -6.304 3.257 0.918 1.00 98.00 100 PHE A C 1
ATOM 750 O O . PHE A 1 100 ? -5.261 2.611 1.000 1.00 98.00 100 PHE A O 1
ATOM 757 N N . VAL A 1 101 ? -6.548 4.091 -0.090 1.00 97.94 101 VAL A N 1
ATOM 758 C CA . VAL A 1 101 ? -5.635 4.271 -1.223 1.00 97.94 101 VAL A CA 1
ATOM 759 C C . VAL A 1 101 ? -4.956 5.631 -1.108 1.00 97.94 101 VAL A C 1
ATOM 761 O O . VAL A 1 101 ? -5.586 6.673 -1.295 1.00 97.94 101 VAL A O 1
ATOM 764 N N . LEU A 1 102 ? -3.661 5.625 -0.802 1.00 98.31 102 LEU A N 1
ATOM 765 C CA . LEU A 1 102 ? -2.819 6.815 -0.746 1.00 98.31 102 LEU A CA 1
ATOM 766 C C . LEU A 1 102 ? -2.594 7.363 -2.154 1.00 98.31 102 LEU A C 1
ATOM 768 O O . LEU A 1 102 ? -2.096 6.654 -3.035 1.00 98.31 102 LEU A O 1
ATOM 772 N N . VAL A 1 103 ? -2.907 8.640 -2.351 1.00 97.12 103 VAL A N 1
ATOM 773 C CA . VAL A 1 103 ? -2.808 9.314 -3.648 1.00 97.12 103 VAL A CA 1
ATOM 774 C C . VAL A 1 103 ? -1.975 10.578 -3.529 1.00 97.12 103 VAL A C 1
ATOM 776 O O . VAL A 1 103 ? -2.046 11.291 -2.537 1.00 97.12 103 VAL A O 1
ATOM 779 N N . VAL A 1 104 ? -1.156 10.849 -4.539 1.00 97.88 104 VAL A N 1
ATOM 780 C CA . VAL A 1 104 ? -0.327 12.057 -4.613 1.00 97.88 104 VAL A CA 1
ATOM 781 C C . VAL A 1 104 ? -0.473 12.694 -5.983 1.00 97.88 104 VAL A C 1
ATOM 783 O O . VAL A 1 104 ? -0.807 12.002 -6.945 1.00 97.88 104 VAL A O 1
ATOM 786 N N . ASP A 1 105 ? -0.196 13.987 -6.098 1.00 96.81 105 ASP A N 1
ATOM 787 C CA . ASP A 1 105 ? -0.012 14.616 -7.401 1.00 96.81 105 ASP A CA 1
ATOM 788 C C . ASP A 1 105 ? 1.299 14.143 -8.071 1.00 96.81 105 ASP A C 1
ATOM 790 O O . ASP A 1 105 ? 2.203 13.605 -7.420 1.00 96.81 105 ASP A O 1
ATOM 794 N N . ALA A 1 106 ? 1.403 14.336 -9.388 1.00 97.00 106 ALA A N 1
ATOM 795 C CA . ALA A 1 106 ? 2.563 13.895 -10.163 1.00 97.00 106 ALA A CA 1
ATOM 796 C C . ALA A 1 106 ? 3.867 14.588 -9.732 1.00 97.00 106 ALA A C 1
ATOM 798 O O . ALA A 1 106 ? 4.909 13.942 -9.678 1.00 97.00 106 ALA A O 1
ATOM 799 N N . ALA A 1 107 ? 3.829 15.874 -9.372 1.00 97.50 107 ALA A N 1
ATOM 800 C CA . ALA A 1 107 ? 5.026 16.592 -8.941 1.00 97.50 107 ALA A CA 1
ATOM 801 C C . ALA A 1 107 ? 5.544 16.053 -7.598 1.00 97.50 107 ALA A C 1
ATOM 803 O O . ALA A 1 107 ? 6.749 15.887 -7.410 1.00 97.50 107 ALA A O 1
ATOM 804 N N . THR A 1 108 ? 4.644 15.727 -6.672 1.00 97.62 108 THR A N 1
ATOM 805 C CA . THR A 1 108 ? 4.974 15.080 -5.402 1.00 97.62 108 THR A CA 1
ATOM 806 C C . THR A 1 108 ? 5.529 13.674 -5.615 1.00 97.62 108 THR A C 1
ATOM 808 O O . THR A 1 108 ? 6.504 13.316 -4.949 1.00 97.62 108 THR A O 1
ATOM 811 N N . LEU A 1 109 ? 4.971 12.896 -6.550 1.00 97.19 109 LEU A N 1
ATOM 812 C CA . LEU A 1 109 ? 5.524 11.593 -6.921 1.00 97.19 109 LEU A CA 1
ATOM 813 C C . LEU A 1 109 ? 6.965 11.723 -7.430 1.00 97.19 109 LEU A C 1
ATOM 815 O O . LEU A 1 109 ? 7.845 11.051 -6.898 1.00 97.19 109 LEU A O 1
ATOM 819 N N . GLU A 1 110 ? 7.216 12.602 -8.403 1.00 96.69 110 GLU A N 1
ATOM 820 C CA . GLU A 1 110 ? 8.555 12.791 -8.977 1.00 96.69 110 GLU A CA 1
ATOM 821 C C . GLU A 1 110 ? 9.575 13.195 -7.910 1.00 96.69 110 GLU A C 1
ATOM 823 O O . GLU A 1 110 ? 10.590 12.517 -7.761 1.00 96.69 110 GLU A O 1
ATOM 828 N N . ARG A 1 111 ? 9.262 14.198 -7.072 1.00 96.62 111 ARG A N 1
ATOM 829 C CA . ARG A 1 111 ? 10.154 14.606 -5.968 1.00 96.62 111 ARG A CA 1
ATOM 830 C C . ARG A 1 111 ? 10.508 13.439 -5.043 1.00 96.62 111 ARG A C 1
ATOM 832 O O . ARG A 1 111 ? 11.645 13.331 -4.589 1.00 96.62 111 ARG A O 1
ATOM 839 N N . ARG A 1 112 ? 9.540 12.570 -4.730 1.00 96.31 112 ARG A N 1
ATOM 840 C CA . ARG A 1 112 ? 9.759 11.408 -3.852 1.00 96.31 112 ARG A CA 1
ATOM 841 C C . ARG A 1 112 ? 10.573 10.313 -4.525 1.00 96.31 112 ARG A C 1
ATOM 843 O O . ARG A 1 112 ? 11.374 9.674 -3.851 1.00 96.31 112 ARG A O 1
ATOM 850 N N . LEU A 1 113 ? 10.375 10.086 -5.823 1.00 95.50 113 LEU A N 1
ATOM 851 C CA . LEU A 1 113 ? 11.209 9.157 -6.579 1.00 95.50 113 LEU A CA 1
ATOM 852 C C . LEU A 1 113 ? 12.641 9.688 -6.674 1.00 95.50 113 LEU A C 1
ATOM 854 O O . LEU A 1 113 ? 13.577 8.922 -6.487 1.00 95.50 113 LEU A O 1
ATOM 858 N N . ASP A 1 114 ? 12.846 10.984 -6.897 1.00 95.00 114 ASP A N 1
ATOM 859 C CA . ASP A 1 114 ? 14.184 11.591 -6.957 1.00 95.00 114 ASP A CA 1
ATOM 860 C C . ASP A 1 114 ? 14.953 11.484 -5.636 1.00 95.00 114 ASP A C 1
ATOM 862 O O . ASP A 1 114 ? 16.163 11.279 -5.648 1.00 95.00 114 ASP A O 1
ATOM 866 N N . ALA A 1 115 ? 14.253 11.542 -4.501 1.00 93.75 115 ALA A N 1
ATOM 867 C CA . ALA A 1 115 ? 14.841 11.350 -3.175 1.00 93.75 115 ALA A CA 1
ATOM 868 C C . ALA A 1 115 ? 15.063 9.873 -2.786 1.00 93.75 115 ALA A C 1
ATOM 870 O O . ALA A 1 115 ? 15.585 9.594 -1.706 1.00 93.75 115 ALA A O 1
ATOM 871 N N . ARG A 1 116 ? 14.632 8.916 -3.616 1.00 93.31 116 ARG A N 1
ATOM 872 C CA . ARG A 1 116 ? 14.696 7.482 -3.312 1.00 93.31 116 ARG A CA 1
ATOM 873 C C . ARG A 1 116 ? 16.077 6.905 -3.652 1.00 93.31 116 ARG A C 1
ATOM 875 O O . ARG A 1 116 ? 16.613 7.181 -4.725 1.00 93.31 116 ARG A O 1
ATOM 882 N N . GLY A 1 117 ? 16.606 6.066 -2.754 1.00 92.38 117 GLY A N 1
ATOM 883 C CA . GLY A 1 117 ? 17.865 5.330 -2.946 1.00 92.38 117 GLY A CA 1
ATOM 884 C C . GLY A 1 117 ? 17.879 4.493 -4.229 1.00 92.38 117 GLY A C 1
ATOM 885 O O . GLY A 1 117 ? 16.826 4.134 -4.751 1.00 92.38 117 GLY A O 1
ATOM 886 N N . ASP A 1 118 ? 19.062 4.219 -4.772 1.00 90.69 118 ASP A N 1
ATOM 887 C CA . ASP A 1 118 ? 19.261 3.443 -6.009 1.00 90.69 118 ASP A CA 1
ATOM 888 C C . ASP A 1 118 ? 19.006 1.931 -5.834 1.00 90.69 118 ASP A C 1
ATOM 890 O O . ASP A 1 118 ? 18.662 1.221 -6.789 1.00 90.69 118 ASP A O 1
ATOM 894 N N . ASP A 1 119 ? 19.106 1.440 -4.604 1.00 90.62 119 ASP A N 1
ATOM 895 C CA . ASP A 1 119 ? 18.782 0.079 -4.182 1.00 90.62 119 ASP A CA 1
ATOM 896 C C . ASP A 1 119 ? 17.269 -0.198 -4.139 1.00 90.62 119 ASP A C 1
ATOM 898 O O . ASP A 1 119 ? 16.840 -1.348 -4.264 1.00 90.62 119 ASP A O 1
ATOM 902 N N . GLU A 1 120 ? 16.456 0.852 -4.056 1.00 92.06 120 GLU A N 1
ATOM 903 C CA . GLU A 1 120 ? 15.000 0.781 -3.969 1.00 92.06 120 GLU A CA 1
ATOM 904 C C . GLU A 1 120 ? 14.301 0.745 -5.343 1.00 92.06 120 GLU A C 1
ATOM 906 O O . GLU A 1 120 ? 14.784 1.266 -6.353 1.00 92.06 120 GLU A O 1
ATOM 911 N N . TRP A 1 121 ? 13.093 0.171 -5.375 1.00 92.06 121 TRP A N 1
ATOM 912 C CA . TRP A 1 121 ? 12.260 0.110 -6.582 1.00 92.06 121 TRP A CA 1
ATOM 913 C C . TRP A 1 121 ? 11.917 1.507 -7.115 1.00 92.06 121 TRP A C 1
ATOM 915 O O . TRP A 1 121 ? 11.404 2.355 -6.377 1.00 92.06 121 TRP A O 1
ATOM 925 N N . ALA A 1 122 ? 12.126 1.739 -8.410 1.00 93.62 122 ALA A N 1
ATOM 926 C CA . ALA A 1 122 ? 12.041 3.040 -9.073 1.00 93.62 122 ALA A CA 1
ATOM 927 C C . ALA A 1 122 ? 12.949 4.111 -8.431 1.00 93.62 122 ALA A C 1
ATOM 929 O O . ALA A 1 122 ? 12.630 5.303 -8.446 1.00 93.62 122 ALA A O 1
ATOM 930 N N . GLY A 1 123 ? 14.067 3.673 -7.849 1.00 92.31 123 GLY A N 1
ATOM 931 C CA . GLY A 1 123 ? 15.135 4.498 -7.299 1.00 92.31 123 GLY A CA 1
ATOM 932 C C . GLY A 1 123 ? 15.912 5.303 -8.338 1.00 92.31 123 GLY A C 1
ATOM 933 O O . GLY A 1 123 ? 15.558 5.361 -9.524 1.00 92.31 123 GLY A O 1
ATOM 934 N N . ALA A 1 124 ? 16.968 5.988 -7.903 1.00 90.56 124 ALA A N 1
ATOM 935 C CA . ALA A 1 124 ? 17.876 6.697 -8.806 1.00 90.56 124 ALA A CA 1
ATOM 936 C C . ALA A 1 124 ? 18.454 5.747 -9.881 1.00 90.56 124 ALA A C 1
ATOM 938 O O . ALA A 1 124 ? 18.804 4.606 -9.600 1.00 90.56 124 ALA A O 1
ATOM 939 N N . GLY A 1 125 ? 18.498 6.194 -11.141 1.00 89.31 125 GLY A N 1
ATOM 940 C CA . GLY A 1 125 ? 19.019 5.404 -12.271 1.00 89.31 125 GLY A CA 1
ATOM 941 C C . GLY A 1 125 ? 18.088 4.315 -12.832 1.00 89.31 125 GLY A C 1
ATOM 942 O O . GLY A 1 125 ? 18.366 3.777 -13.902 1.00 89.31 125 GLY A O 1
ATOM 943 N N . ARG A 1 126 ? 16.953 4.017 -12.184 1.00 93.56 126 ARG A N 1
ATOM 944 C CA . ARG A 1 126 ? 16.017 2.955 -12.606 1.00 93.56 126 ARG A CA 1
ATOM 945 C C . ARG A 1 126 ? 14.929 3.453 -13.563 1.00 93.56 126 ARG A C 1
ATOM 947 O O . ARG A 1 126 ? 13.746 3.506 -13.221 1.00 93.56 126 ARG A O 1
ATOM 954 N N . THR A 1 127 ? 15.330 3.860 -14.767 1.00 95.12 127 THR A N 1
ATOM 955 C CA . THR A 1 127 ? 14.466 4.572 -15.730 1.00 95.12 127 THR A CA 1
ATOM 956 C C . THR A 1 127 ? 13.207 3.796 -16.129 1.00 95.12 127 THR A C 1
ATOM 958 O O . THR A 1 127 ? 12.121 4.378 -16.133 1.00 95.12 127 THR A O 1
ATOM 961 N N . ASP A 1 128 ? 13.315 2.494 -16.406 1.00 96.81 128 ASP A N 1
ATOM 962 C CA . ASP A 1 128 ? 12.170 1.680 -16.844 1.00 96.81 128 ASP A CA 1
ATOM 963 C C . ASP A 1 128 ? 11.150 1.458 -15.719 1.00 96.81 128 ASP A C 1
ATOM 965 O O . ASP A 1 128 ? 9.940 1.564 -15.935 1.00 96.81 128 ASP A O 1
ATOM 969 N N . GLU A 1 129 ? 11.631 1.230 -14.494 1.00 97.06 129 GLU A N 1
ATOM 970 C CA . GLU A 1 129 ? 10.787 1.111 -13.302 1.00 97.06 129 GLU A CA 1
ATOM 971 C C . GLU A 1 129 ? 10.058 2.432 -13.018 1.00 97.06 129 GLU A C 1
ATOM 973 O O . GLU A 1 129 ? 8.851 2.439 -12.775 1.00 97.06 129 GLU A O 1
ATOM 978 N N . ARG A 1 130 ? 10.751 3.575 -13.134 1.00 96.50 130 ARG A N 1
ATOM 979 C CA . ARG A 1 130 ? 10.131 4.907 -13.011 1.00 96.50 130 ARG A CA 1
ATOM 980 C C . ARG A 1 130 ? 9.081 5.152 -14.087 1.00 96.50 130 ARG A C 1
ATOM 982 O O . ARG A 1 130 ? 8.001 5.656 -13.782 1.00 96.50 130 ARG A O 1
ATOM 989 N N . ALA A 1 131 ? 9.367 4.786 -15.335 1.00 97.56 131 ALA A N 1
ATOM 990 C CA . ALA A 1 131 ? 8.405 4.901 -16.424 1.00 97.56 131 ALA A CA 1
ATOM 991 C C . ALA A 1 131 ? 7.149 4.059 -16.153 1.00 97.56 131 ALA A C 1
ATOM 993 O O . ALA A 1 131 ? 6.039 4.533 -16.393 1.00 97.56 131 ALA A O 1
ATOM 994 N N . LEU A 1 132 ? 7.301 2.846 -15.609 1.00 97.38 132 LEU A N 1
ATOM 995 C CA . LEU A 1 132 ? 6.169 2.024 -15.180 1.00 97.38 132 LEU A CA 1
ATOM 996 C C . LEU A 1 132 ? 5.381 2.693 -14.046 1.00 97.38 132 LEU A C 1
ATOM 998 O O . LEU A 1 132 ? 4.166 2.834 -14.164 1.00 97.38 132 LEU A O 1
ATOM 1002 N N . VAL A 1 133 ? 6.054 3.170 -12.995 1.00 96.81 133 VAL A N 1
ATOM 1003 C CA . VAL A 1 133 ? 5.405 3.856 -11.863 1.00 96.81 133 VAL A CA 1
ATOM 1004 C C . VAL A 1 133 ? 4.597 5.072 -12.323 1.00 96.81 133 VAL A C 1
ATOM 1006 O O . VAL A 1 133 ? 3.459 5.233 -11.889 1.00 96.81 133 VAL A O 1
ATOM 1009 N N . ARG A 1 134 ? 5.123 5.878 -13.253 1.00 97.44 134 ARG A N 1
ATOM 1010 C CA . ARG A 1 134 ? 4.401 7.021 -13.843 1.00 97.44 134 ARG A CA 1
ATOM 1011 C C . ARG A 1 134 ? 3.136 6.595 -14.586 1.00 97.44 134 ARG A C 1
ATOM 1013 O O . ARG A 1 134 ? 2.091 7.214 -14.413 1.00 97.44 134 ARG A O 1
ATOM 1020 N N . ARG A 1 135 ? 3.205 5.528 -15.394 1.00 97.50 135 ARG A N 1
ATOM 1021 C CA . ARG A 1 135 ? 2.028 5.004 -16.112 1.00 97.50 135 ARG A CA 1
ATOM 1022 C C . ARG A 1 135 ? 0.953 4.498 -15.149 1.00 97.50 135 ARG A C 1
ATOM 1024 O O . ARG A 1 135 ? -0.226 4.789 -15.344 1.00 97.50 135 ARG A O 1
ATOM 1031 N N . LEU A 1 136 ? 1.352 3.764 -14.111 1.00 96.00 136 LEU A N 1
ATOM 1032 C CA . LEU A 1 136 ? 0.432 3.256 -13.089 1.00 96.00 136 LEU A CA 1
ATOM 1033 C C . LEU A 1 136 ? -0.186 4.397 -12.279 1.00 96.00 136 LEU A C 1
ATOM 1035 O O . LEU A 1 136 ? -1.385 4.398 -12.036 1.00 96.00 136 LEU A O 1
ATOM 1039 N N . HIS A 1 137 ? 0.603 5.412 -11.925 1.00 96.31 137 HIS A N 1
ATOM 1040 C CA . HIS A 1 137 ? 0.110 6.607 -11.239 1.00 96.31 137 HIS A CA 1
ATOM 1041 C C . HIS A 1 137 ? -0.932 7.365 -12.066 1.00 96.31 137 HIS A C 1
ATOM 1043 O O . HIS A 1 137 ? -1.998 7.683 -11.546 1.00 96.31 137 HIS A O 1
ATOM 1049 N N . ALA A 1 138 ? -0.659 7.591 -13.353 1.00 94.19 138 ALA A N 1
ATOM 1050 C CA . ALA A 1 138 ? -1.568 8.312 -14.239 1.00 94.19 138 ALA A CA 1
ATOM 1051 C C . ALA A 1 138 ? -2.888 7.562 -14.493 1.00 94.19 138 ALA A C 1
ATOM 1053 O O . ALA A 1 138 ? -3.922 8.195 -14.686 1.00 94.19 138 ALA A O 1
ATOM 1054 N N . SER A 1 139 ? -2.853 6.227 -14.508 1.00 92.81 139 SER A N 1
ATOM 1055 C CA . SER A 1 139 ? -4.034 5.389 -14.768 1.00 92.81 139 SER A CA 1
ATOM 1056 C C . SER A 1 139 ? -4.785 4.963 -13.507 1.00 92.81 139 SER A C 1
ATOM 1058 O O . SER A 1 139 ? -5.952 4.597 -13.601 1.00 92.81 139 SER A O 1
ATOM 1060 N N . GLY A 1 140 ? -4.128 4.960 -12.344 1.00 85.19 140 GLY A N 1
ATOM 1061 C CA . GLY A 1 140 ? -4.632 4.299 -11.137 1.00 85.19 140 GLY A CA 1
ATOM 1062 C C . GLY A 1 140 ? -4.665 2.768 -11.242 1.00 85.19 140 GLY A C 1
ATOM 1063 O O . GLY A 1 140 ? -5.217 2.111 -10.367 1.00 85.19 140 GLY A O 1
ATOM 1064 N N . ALA A 1 141 ? -4.097 2.181 -12.302 1.00 87.88 141 ALA A N 1
ATOM 1065 C CA . ALA A 1 141 ? -4.128 0.740 -12.501 1.00 87.88 141 ALA A CA 1
ATOM 1066 C C . ALA A 1 141 ? -3.338 0.005 -11.406 1.00 87.88 141 ALA A C 1
ATOM 1068 O O . ALA A 1 141 ? -2.260 0.441 -10.990 1.00 87.88 141 ALA A O 1
ATOM 1069 N N . GLY A 1 142 ? -3.867 -1.140 -10.970 1.00 82.69 142 GLY A N 1
ATOM 1070 C CA . GLY A 1 142 ? -3.218 -1.999 -9.979 1.00 82.69 142 GLY A CA 1
ATOM 1071 C C . GLY A 1 142 ? -3.377 -1.547 -8.525 1.00 82.69 142 GLY A C 1
ATOM 1072 O O . GLY A 1 142 ? -2.696 -2.098 -7.663 1.00 82.69 142 GLY A O 1
ATOM 1073 N N . THR A 1 143 ? -4.245 -0.568 -8.243 1.00 89.50 143 THR A N 1
ATOM 1074 C CA . THR A 1 143 ? -4.749 -0.305 -6.886 1.00 89.50 143 THR A CA 1
ATOM 1075 C C . THR A 1 143 ? -6.191 -0.798 -6.755 1.00 89.50 143 THR A C 1
ATOM 1077 O O . THR A 1 143 ? -6.962 -0.574 -7.689 1.00 89.50 143 THR A O 1
ATOM 1080 N N . PRO A 1 144 ? -6.572 -1.421 -5.628 1.00 91.06 144 PRO A N 1
ATOM 1081 C CA . PRO A 1 144 ? -7.951 -1.828 -5.370 1.00 91.06 144 PRO A CA 1
ATOM 1082 C C . PRO A 1 144 ? -8.876 -0.619 -5.202 1.00 91.06 144 PRO A C 1
ATOM 1084 O O . PRO A 1 144 ? -8.427 0.495 -4.909 1.00 91.06 144 PRO A O 1
ATOM 1087 N N . ASP A 1 145 ? -10.179 -0.863 -5.321 1.00 90.00 145 ASP A N 1
ATOM 1088 C CA . ASP A 1 145 ? -11.191 0.115 -4.935 1.00 90.00 145 ASP A CA 1
ATOM 1089 C C . ASP A 1 145 ? -11.102 0.405 -3.434 1.00 90.00 145 ASP A C 1
ATOM 1091 O O . ASP A 1 145 ? -10.932 -0.489 -2.602 1.00 90.00 145 ASP A O 1
ATOM 1095 N N . GLY A 1 146 ? -11.209 1.681 -3.075 1.00 92.75 146 GLY A N 1
ATOM 1096 C CA . GLY A 1 146 ? -11.083 2.090 -1.689 1.00 92.75 146 GLY A CA 1
ATOM 1097 C C . GLY A 1 146 ? -11.190 3.589 -1.471 1.00 92.75 146 GLY A C 1
ATOM 1098 O O . GLY A 1 146 ? -11.317 4.406 -2.387 1.00 92.75 146 GLY A O 1
ATOM 1099 N N . VAL A 1 147 ? -11.117 3.953 -0.199 1.00 95.06 147 VAL A N 1
ATOM 1100 C CA . VAL A 1 147 ? -11.198 5.322 0.283 1.00 95.06 147 VAL A CA 1
ATOM 1101 C C . VAL A 1 147 ? -9.896 6.050 -0.050 1.00 95.06 147 VAL A C 1
ATOM 1103 O O . VAL A 1 147 ? -8.840 5.762 0.512 1.00 95.06 147 VAL A O 1
ATOM 1106 N N . ARG A 1 148 ? -9.957 7.021 -0.964 1.00 95.44 148 ARG A N 1
ATOM 1107 C CA . ARG A 1 148 ? -8.772 7.793 -1.370 1.00 95.44 148 ARG A CA 1
ATOM 1108 C C . ARG A 1 148 ? -8.345 8.754 -0.257 1.00 95.44 148 ARG A C 1
ATOM 1110 O O . ARG A 1 148 ? -9.170 9.517 0.259 1.00 95.44 148 ARG A O 1
ATOM 1117 N N . LEU A 1 149 ? -7.057 8.725 0.079 1.00 95.69 149 LEU A N 1
ATOM 1118 C CA . LEU A 1 149 ? -6.411 9.606 1.049 1.00 95.69 149 LEU A CA 1
ATOM 1119 C C . LEU A 1 149 ? -5.350 10.450 0.354 1.00 95.69 149 LEU A C 1
ATOM 1121 O O . LEU A 1 149 ? -4.430 9.915 -0.266 1.00 95.69 149 LEU A O 1
ATOM 1125 N N . ASP A 1 150 ? -5.480 11.767 0.471 1.00 96.69 150 ASP A N 1
ATOM 1126 C CA . ASP A 1 150 ? -4.490 12.703 -0.041 1.00 96.69 150 ASP A CA 1
ATOM 1127 C C . ASP A 1 150 ? -3.191 12.598 0.767 1.00 96.69 150 ASP A C 1
ATOM 1129 O O . ASP A 1 150 ? -3.079 13.078 1.891 1.00 96.69 150 ASP A O 1
ATOM 1133 N N . ALA A 1 151 ? -2.198 11.955 0.163 1.00 97.69 151 ALA A N 1
ATOM 1134 C CA . ALA A 1 151 ? -0.879 11.742 0.725 1.00 97.69 151 ALA A CA 1
ATOM 1135 C C . ALA A 1 151 ? 0.134 12.806 0.273 1.00 97.69 151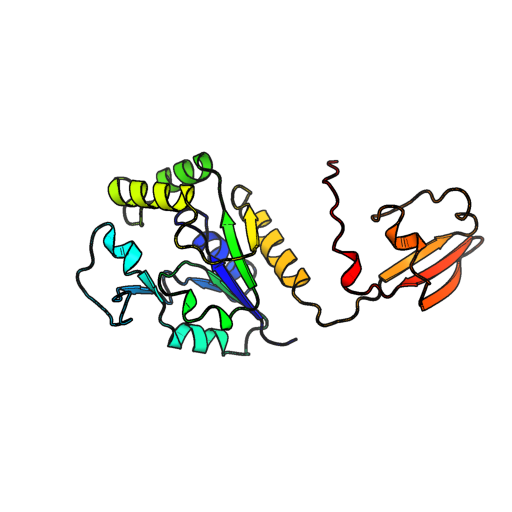 ALA A C 1
ATOM 1137 O O . ALA A 1 151 ? 1.338 12.599 0.446 1.00 97.69 151 ALA A O 1
ATOM 1138 N N . THR A 1 152 ? -0.308 13.918 -0.333 1.00 96.62 152 THR A N 1
ATOM 1139 C CA . THR A 1 152 ? 0.559 15.085 -0.598 1.00 96.62 152 THR A CA 1
ATOM 1140 C C . THR A 1 152 ? 0.879 15.863 0.678 1.00 96.62 152 THR A C 1
ATOM 1142 O O . THR A 1 152 ? 1.914 16.527 0.758 1.00 96.62 152 THR A O 1
ATOM 1145 N N . GLN A 1 153 ? 0.027 15.714 1.692 1.00 95.38 153 GLN A N 1
ATOM 1146 C CA . GLN A 1 153 ? 0.139 16.342 3.001 1.00 95.38 153 GLN A CA 1
ATOM 1147 C C . GLN A 1 153 ? 1.318 15.787 3.825 1.00 95.38 153 GLN A C 1
ATOM 1149 O O . GLN A 1 153 ? 1.837 14.699 3.538 1.00 95.38 153 GLN A O 1
ATOM 1154 N N . PRO A 1 154 ? 1.753 16.511 4.876 1.00 96.19 154 PRO A N 1
ATOM 1155 C CA . PRO A 1 154 ? 2.668 15.980 5.882 1.00 96.19 154 PRO A CA 1
ATOM 1156 C C . PRO A 1 154 ? 2.206 14.625 6.431 1.00 96.19 154 PRO A C 1
ATOM 1158 O O . PRO A 1 154 ? 1.025 14.434 6.707 1.00 96.19 154 PRO A O 1
ATOM 1161 N N . LEU A 1 155 ? 3.154 13.702 6.631 1.00 97.12 155 LEU A N 1
ATOM 1162 C CA . LEU A 1 155 ? 2.879 12.309 7.009 1.00 97.12 155 LEU A CA 1
ATOM 1163 C C . LEU A 1 155 ? 1.961 12.182 8.233 1.00 97.12 155 LEU A C 1
ATOM 1165 O O . LEU A 1 155 ? 1.035 11.380 8.215 1.00 97.12 155 LEU A O 1
ATOM 1169 N N . GLU A 1 156 ? 2.198 12.994 9.262 1.00 95.44 156 GLU A N 1
ATOM 1170 C CA . GLU A 1 156 ? 1.402 12.999 10.493 1.00 95.44 156 GLU A CA 1
ATOM 1171 C C . GLU A 1 156 ? -0.085 13.278 10.205 1.00 95.44 156 GLU A C 1
ATOM 1173 O O . GLU A 1 156 ? -0.941 12.563 10.715 1.00 95.44 156 GLU A O 1
ATOM 1178 N N . LEU A 1 157 ? -0.390 14.230 9.310 1.00 96.44 157 LEU A N 1
ATOM 1179 C CA . LEU A 1 157 ? -1.768 14.571 8.928 1.00 96.44 157 LEU A CA 1
ATOM 1180 C C . LEU A 1 157 ? -2.427 13.467 8.097 1.00 96.44 157 LEU A C 1
ATOM 1182 O O . LEU A 1 157 ? -3.610 13.184 8.267 1.00 96.44 157 LEU A O 1
ATOM 1186 N N . VAL A 1 158 ? -1.657 12.807 7.226 1.00 97.69 158 VAL A N 1
ATOM 1187 C CA . VAL A 1 158 ? -2.147 11.654 6.453 1.00 97.69 158 VAL A CA 1
ATOM 1188 C C . VAL A 1 158 ? -2.552 10.517 7.392 1.00 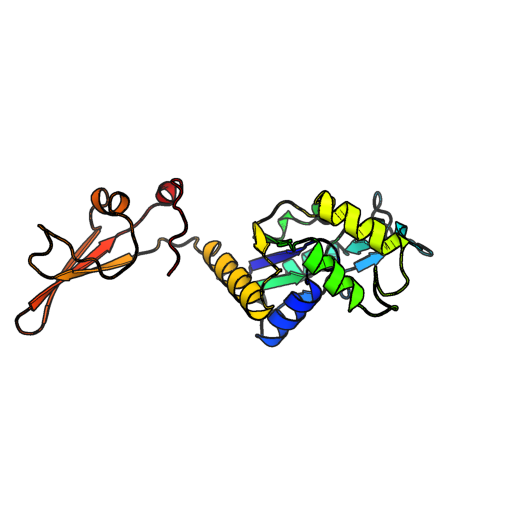97.69 158 VAL A C 1
ATOM 1190 O O . VAL A 1 158 ? -3.592 9.890 7.190 1.00 97.69 158 VAL A O 1
ATOM 1193 N N . VAL A 1 159 ? -1.747 10.252 8.426 1.00 97.31 159 VAL A N 1
ATOM 1194 C CA . VAL A 1 159 ? -2.040 9.202 9.411 1.00 97.31 159 VAL A CA 1
ATOM 1195 C C . VAL A 1 159 ? -3.172 9.612 10.352 1.00 97.31 159 VAL A C 1
ATOM 1197 O O . VAL A 1 159 ? -4.018 8.777 10.657 1.00 97.31 159 VAL A O 1
ATOM 1200 N N . ASP A 1 160 ? -3.260 10.880 10.753 1.00 94.44 160 ASP A N 1
ATOM 1201 C CA . ASP A 1 160 ? -4.403 11.387 11.522 1.00 94.44 160 ASP A CA 1
ATOM 1202 C C . ASP A 1 160 ? -5.717 11.195 10.757 1.00 94.44 160 ASP A C 1
ATOM 1204 O O . ASP A 1 160 ? -6.689 10.670 11.303 1.00 94.44 160 ASP A O 1
ATOM 1208 N N . GLU A 1 161 ? -5.735 11.549 9.471 1.00 95.00 161 GLU A N 1
ATOM 1209 C CA . GLU A 1 161 ? -6.907 11.383 8.614 1.00 95.00 161 GLU A CA 1
ATOM 1210 C C . GLU A 1 161 ? -7.264 9.905 8.404 1.00 95.00 161 GLU A C 1
ATOM 1212 O O . GLU A 1 161 ? -8.440 9.542 8.472 1.00 95.00 161 GLU A O 1
ATOM 1217 N N . LEU A 1 162 ? -6.266 9.037 8.194 1.00 95.88 162 LEU A N 1
ATOM 1218 C CA . LEU A 1 162 ? -6.460 7.586 8.122 1.00 95.88 162 LEU A CA 1
ATOM 1219 C C . LEU A 1 162 ? -7.178 7.069 9.377 1.00 95.88 162 LEU A C 1
ATOM 1221 O O . LEU A 1 162 ? -8.223 6.426 9.273 1.00 95.88 162 LEU A O 1
ATOM 1225 N N . LEU A 1 163 ? -6.650 7.392 10.561 1.00 94.50 163 LEU A N 1
ATOM 1226 C CA . LEU A 1 163 ? -7.203 6.935 11.838 1.00 94.50 163 LEU A CA 1
ATOM 1227 C C . LEU A 1 163 ? -8.588 7.521 12.112 1.00 94.50 163 LEU A C 1
ATOM 1229 O O . LEU A 1 163 ? -9.473 6.814 12.601 1.00 94.50 163 LEU A O 1
ATOM 1233 N N . ARG A 1 164 ? -8.813 8.786 11.741 1.00 91.31 164 ARG A N 1
ATOM 1234 C CA . ARG A 1 164 ? -10.132 9.416 11.823 1.00 91.31 164 ARG A CA 1
ATOM 1235 C C . ARG A 1 164 ? -11.155 8.655 10.983 1.00 91.31 164 ARG A C 1
ATOM 1237 O O . ARG A 1 164 ? -12.268 8.435 11.451 1.00 91.31 164 ARG A O 1
ATOM 1244 N N . ARG A 1 165 ? -10.796 8.225 9.767 1.00 88.31 165 ARG A N 1
ATOM 1245 C CA . ARG A 1 165 ? -11.701 7.444 8.911 1.00 88.31 165 ARG A CA 1
ATOM 1246 C C . ARG A 1 165 ? -11.936 6.036 9.440 1.00 88.31 165 ARG A C 1
ATOM 1248 O O . ARG A 1 165 ? -13.076 5.595 9.393 1.00 88.31 165 ARG A O 1
ATOM 1255 N N . CYS A 1 166 ? -10.935 5.373 10.019 1.00 87.56 166 CYS A N 1
ATOM 1256 C CA . CYS A 1 166 ? -11.151 4.102 10.719 1.00 87.56 166 CYS A CA 1
ATOM 1257 C C . CYS A 1 166 ? -12.246 4.225 11.795 1.00 87.56 166 CYS A C 1
ATOM 1259 O O . CYS A 1 166 ? -13.111 3.363 11.868 1.00 87.56 166 CYS A O 1
ATOM 1261 N N . ALA A 1 167 ? -12.270 5.326 12.558 1.00 65.75 167 ALA A N 1
ATOM 1262 C CA . ALA A 1 167 ? -13.297 5.586 13.574 1.00 65.75 167 ALA A CA 1
ATOM 1263 C C . ALA A 1 167 ? -14.680 5.969 13.002 1.00 65.75 167 ALA A C 1
ATOM 1265 O O . ALA A 1 167 ? -15.695 5.810 13.678 1.00 65.75 167 ALA A O 1
ATOM 1266 N N . VAL A 1 168 ? -14.748 6.479 11.766 1.00 53.16 168 VAL A N 1
ATOM 1267 C CA . VAL A 1 168 ? -16.020 6.719 11.053 1.00 53.16 168 VAL A CA 1
ATOM 1268 C C . VAL A 1 168 ? -16.644 5.405 10.581 1.00 53.16 168 VAL A C 1
ATOM 1270 O O . VAL A 1 168 ? -17.861 5.319 10.500 1.00 53.16 168 VAL A O 1
ATOM 1273 N N . PHE A 1 169 ? -15.837 4.375 10.325 1.00 51.44 169 PHE A N 1
ATOM 1274 C CA . PHE A 1 169 ? -16.316 3.041 9.948 1.00 51.44 169 PHE A CA 1
ATOM 1275 C C . PHE A 1 169 ? -16.524 2.102 11.155 1.00 51.44 169 PHE A C 1
ATOM 1277 O O . PHE A 1 169 ? -16.811 0.919 10.967 1.00 51.44 169 PHE A O 1
ATOM 1284 N N . ASP A 1 170 ? -16.380 2.606 12.391 1.00 52.72 170 ASP A N 1
ATOM 1285 C CA . ASP A 1 170 ? -16.379 1.782 13.608 1.00 52.72 170 ASP A CA 1
ATOM 1286 C C . ASP A 1 170 ? -17.660 1.823 14.458 1.00 52.72 170 ASP A C 1
ATOM 1288 O O . ASP A 1 170 ? -17.672 1.248 15.544 1.00 52.72 170 ASP A O 1
ATOM 1292 N N . ASP A 1 171 ? -18.769 2.418 14.016 1.00 42.97 171 ASP A N 1
ATOM 1293 C CA . ASP A 1 171 ? -20.000 2.407 14.816 1.00 42.97 171 ASP A CA 1
ATOM 1294 C C . ASP A 1 171 ? -21.123 1.557 14.223 1.00 42.97 171 ASP A C 1
ATOM 1296 O O . ASP A 1 171 ? -22.159 2.034 13.781 1.00 42.97 171 ASP A O 1
ATOM 1300 N N . GLY A 1 172 ? -21.041 0.256 14.484 1.00 46.97 172 GLY A N 1
ATOM 1301 C CA . GLY A 1 172 ? -22.260 -0.517 14.751 1.00 46.97 172 GLY A CA 1
ATOM 1302 C C . GLY A 1 172 ? -22.997 -0.062 16.029 1.00 46.97 172 GLY A C 1
ATOM 1303 O O . GLY A 1 172 ? -23.564 -0.901 16.723 1.00 46.97 172 GLY A O 1
ATOM 1304 N N . SER A 1 173 ? -22.942 1.222 16.403 1.00 41.47 173 SER A N 1
ATOM 1305 C CA . SER A 1 173 ? -23.535 1.781 17.617 1.00 41.47 173 SER A CA 1
ATOM 1306 C C . SER A 1 173 ? -24.329 3.045 17.299 1.00 41.47 173 SER A C 1
ATOM 1308 O O . SER A 1 173 ? -23.758 4.023 16.824 1.00 41.47 173 SER A O 1
ATOM 1310 N N . GLU A 1 174 ? -25.620 3.038 17.643 1.00 36.84 174 GLU A N 1
ATOM 1311 C CA . GLU A 1 174 ? -26.461 4.235 17.775 1.00 36.84 174 GLU A CA 1
ATOM 1312 C C . GLU A 1 174 ? -25.694 5.367 18.474 1.00 36.84 174 GLU A C 1
ATOM 1314 O O . GLU A 1 174 ? -25.300 5.250 19.640 1.00 36.84 174 GLU A O 1
ATOM 1319 N N . ARG A 1 175 ? -25.501 6.493 17.780 1.00 43.03 175 ARG A N 1
ATOM 1320 C CA . ARG A 1 175 ? -24.935 7.697 18.390 1.00 43.03 175 ARG A CA 1
ATOM 1321 C C . ARG A 1 175 ? -26.049 8.545 18.984 1.00 43.03 175 ARG A C 1
ATOM 1323 O O . ARG A 1 175 ? -26.905 9.061 18.273 1.00 43.03 175 ARG A O 1
ATOM 1330 N N . SER A 1 176 ? -25.989 8.730 20.299 1.00 34.78 176 SER A N 1
ATOM 1331 C CA . SER A 1 176 ? -26.727 9.787 20.990 1.00 34.78 176 SER A CA 1
ATOM 1332 C C . SER A 1 176 ? -25.934 11.087 20.884 1.00 34.78 176 SER A C 1
ATOM 1334 O O . SER A 1 176 ? -24.812 11.161 21.390 1.00 34.78 176 SER A O 1
ATOM 1336 N N . VAL A 1 177 ? -26.509 12.111 20.259 1.00 42.78 177 VAL A N 1
ATOM 1337 C CA . VAL A 1 177 ? -25.952 13.470 20.286 1.00 42.78 177 VAL A CA 1
ATOM 1338 C C . VAL A 1 177 ? -26.661 14.250 21.387 1.00 42.78 177 VAL A C 1
ATOM 1340 O O . VAL A 1 177 ? -27.888 14.232 21.467 1.00 42.78 177 VAL A O 1
ATOM 1343 N N . TRP A 1 178 ? -25.886 14.914 22.243 1.00 38.00 178 TRP A N 1
ATOM 1344 C CA . TRP A 1 178 ? -26.393 15.794 23.295 1.00 38.00 178 TRP A CA 1
ATOM 1345 C C . TRP A 1 178 ? -26.227 17.247 22.852 1.00 38.00 178 TRP A C 1
ATOM 1347 O O . TRP A 1 178 ? -25.127 17.659 22.486 1.00 38.00 178 TRP A O 1
ATOM 1357 N N . TRP A 1 179 ? -27.310 18.014 22.890 1.00 49.78 179 TRP A N 1
ATOM 1358 C CA . TRP A 1 179 ? -27.357 19.428 22.533 1.00 49.78 179 TRP A CA 1
ATOM 1359 C C . TRP A 1 179 ? -27.773 20.269 23.734 1.00 49.78 179 TRP A C 1
ATOM 1361 O O . TRP A 1 179 ? -28.516 19.785 24.578 1.00 49.78 179 TRP A O 1
ATOM 1371 N N . VAL A 1 180 ? -27.317 21.519 23.817 1.00 43.78 180 VAL A N 1
ATOM 1372 C CA . VAL A 1 180 ? -27.578 22.419 24.948 1.00 43.78 180 VAL A CA 1
ATOM 1373 C C . VAL A 1 180 ? -28.087 23.766 24.415 1.00 43.78 180 VAL A C 1
ATOM 1375 O O . VAL A 1 180 ? -27.385 24.413 23.643 1.00 43.78 180 VAL A O 1
ATOM 1378 N N . SER A 1 181 ? -29.291 24.196 24.806 1.00 53.59 181 SER A N 1
ATOM 1379 C CA . SER A 1 181 ? -29.923 25.467 24.393 1.00 53.59 181 SER A CA 1
ATOM 1380 C C . SER A 1 181 ? -30.382 26.306 25.598 1.00 53.59 181 SER A C 1
ATOM 1382 O O . SER A 1 181 ? -30.721 25.745 26.632 1.00 53.59 181 SER A O 1
ATOM 1384 N N . GLU A 1 182 ? -30.397 27.642 25.505 1.00 46.50 182 GLU A N 1
ATOM 1385 C CA . GLU A 1 182 ? -30.924 28.545 26.555 1.00 46.50 182 GLU A CA 1
ATOM 1386 C C . GLU A 1 182 ? -32.349 29.045 26.209 1.00 46.50 182 GLU A C 1
ATOM 1388 O O . GLU A 1 182 ? -32.722 29.110 25.036 1.00 46.50 182 GLU A O 1
ATOM 1393 N N . ASP A 1 183 ? -33.156 29.398 27.223 1.00 43.03 183 ASP A N 1
ATOM 1394 C CA . ASP A 1 183 ? -34.508 29.976 27.044 1.00 43.03 183 ASP A CA 1
ATOM 1395 C C . ASP A 1 183 ? -34.470 31.243 26.149 1.00 43.03 183 ASP A C 1
ATOM 1397 O O . ASP A 1 183 ? -33.747 32.196 26.444 1.00 43.03 183 ASP A O 1
ATOM 1401 N N . GLY A 1 184 ? -35.292 31.278 25.088 1.00 47.59 184 GLY A N 1
ATOM 1402 C CA . GLY A 1 184 ? -35.471 32.443 24.198 1.00 47.59 184 GLY A CA 1
ATOM 1403 C C . GLY A 1 184 ? -34.818 32.351 22.809 1.00 47.59 184 GLY A C 1
ATOM 1404 O O . GLY A 1 184 ? -34.903 33.307 22.043 1.00 47.59 184 GLY A O 1
ATOM 1405 N N . ALA A 1 185 ? -34.198 31.221 22.456 1.00 47.97 185 ALA A N 1
ATOM 1406 C CA . ALA A 1 185 ? -33.569 31.005 21.145 1.00 47.97 185 ALA A CA 1
ATOM 1407 C C . ALA A 1 185 ? -34.546 30.643 20.000 1.00 47.97 185 ALA A C 1
ATOM 1409 O O . ALA A 1 185 ? -34.095 30.395 18.884 1.00 47.97 185 ALA A O 1
ATOM 1410 N N . ASP A 1 186 ? -35.861 30.621 20.253 1.00 45.22 186 ASP A N 1
ATOM 1411 C CA . ASP A 1 186 ? -36.872 30.217 19.261 1.00 45.22 186 ASP A CA 1
ATOM 1412 C C . ASP A 1 186 ? -37.055 31.234 18.114 1.00 45.22 186 ASP A C 1
ATOM 1414 O O . ASP A 1 186 ? -37.584 30.872 17.065 1.00 45.22 186 ASP A O 1
ATOM 1418 N N . GLU A 1 187 ? -36.599 32.485 18.268 1.00 42.22 187 GLU A N 1
ATOM 1419 C CA . GLU A 1 187 ? -36.761 33.526 17.234 1.00 42.22 187 GLU A CA 1
ATOM 1420 C C . GLU A 1 187 ? -35.466 33.886 16.479 1.00 42.22 187 GLU A C 1
ATOM 1422 O O . GLU A 1 187 ? -35.546 34.391 15.361 1.00 42.22 187 GLU A O 1
ATOM 1427 N N . ASP A 1 188 ? -34.282 33.593 17.032 1.00 42.22 188 ASP A N 1
ATOM 1428 C CA . ASP A 1 188 ? -32.985 33.755 16.350 1.00 42.22 188 ASP A CA 1
ATOM 1429 C C . ASP A 1 188 ? -31.884 32.944 17.071 1.00 42.22 188 ASP A C 1
ATOM 1431 O O . ASP A 1 188 ? -31.250 33.434 18.019 1.00 42.22 188 ASP A O 1
ATOM 1435 N N . PRO A 1 189 ? -31.657 31.677 16.685 1.00 43.75 189 PRO A N 1
ATOM 1436 C CA . PRO A 1 189 ? -30.609 30.864 17.276 1.00 43.75 189 PRO A CA 1
ATOM 1437 C C . PRO A 1 189 ? -29.244 31.400 16.833 1.00 43.75 189 PRO A C 1
ATOM 1439 O O . PRO A 1 189 ? -28.745 31.097 15.754 1.00 43.75 189 PRO A O 1
ATOM 1442 N N . ARG A 1 190 ? -28.578 32.181 17.687 1.00 35.94 190 ARG A N 1
ATOM 1443 C CA . ARG A 1 190 ? -27.142 32.449 17.528 1.00 35.94 190 ARG A CA 1
ATOM 1444 C C . ARG A 1 190 ? -26.369 31.166 17.838 1.00 35.94 190 ARG A C 1
ATOM 1446 O O . ARG A 1 190 ? -26.044 30.869 18.983 1.00 35.94 190 ARG A O 1
ATOM 1453 N N . PHE A 1 191 ? -26.147 30.385 16.784 1.00 45.44 191 PHE A N 1
ATOM 1454 C CA . PHE A 1 191 ? -25.521 29.067 16.792 1.00 45.44 191 PHE A CA 1
ATOM 1455 C C . PHE A 1 191 ? -24.069 29.102 17.291 1.00 45.44 191 PHE A C 1
ATOM 1457 O O . PHE A 1 191 ? -23.235 29.844 16.774 1.00 45.44 191 PHE A O 1
ATOM 1464 N N . LEU A 1 192 ? -23.743 28.217 18.234 1.00 35.03 192 LEU A N 1
ATOM 1465 C CA . LEU A 1 192 ? -22.375 27.876 18.629 1.00 35.03 192 LEU A CA 1
ATOM 1466 C C . LEU A 1 192 ? -22.118 26.398 18.290 1.00 35.03 192 LEU A C 1
ATOM 1468 O O . LEU A 1 192 ? -22.118 25.548 19.172 1.00 35.03 192 LEU A O 1
ATOM 1472 N N . GLY A 1 193 ? -21.920 26.084 17.005 1.00 33.66 193 GLY A N 1
ATOM 1473 C CA . GLY A 1 193 ? -21.381 24.785 16.573 1.00 33.66 193 GLY A CA 1
ATOM 1474 C C . GLY A 1 193 ? -22.223 23.993 15.563 1.00 33.66 193 GLY A C 1
ATOM 1475 O O . GLY A 1 193 ? -23.422 23.814 15.726 1.00 33.66 193 GLY A O 1
ATOM 1476 N N . ALA A 1 194 ? -21.514 23.544 14.522 1.00 39.97 194 ALA A N 1
ATOM 1477 C CA . ALA A 1 194 ? -21.849 22.736 13.343 1.00 39.97 194 ALA A CA 1
ATOM 1478 C C . ALA A 1 194 ? -23.175 21.941 13.312 1.00 39.97 194 ALA A C 1
ATOM 1480 O O . ALA A 1 194 ? -23.225 20.828 13.814 1.00 39.97 194 ALA A O 1
ATOM 1481 N N . PHE A 1 195 ? -24.179 22.461 12.592 1.00 37.03 195 PHE A N 1
ATOM 1482 C CA . PHE A 1 195 ? -24.917 21.798 11.493 1.00 37.03 195 PHE A CA 1
ATOM 1483 C C . PHE A 1 195 ? -25.761 22.857 10.751 1.00 37.03 195 PHE A C 1
ATOM 1485 O O . PHE A 1 195 ? -26.245 23.810 11.359 1.00 37.03 195 PHE A O 1
ATOM 1492 N N . SER A 1 196 ? -25.930 22.719 9.431 1.00 35.81 196 SER A N 1
ATOM 1493 C CA . SER A 1 196 ? -26.802 23.593 8.632 1.00 35.81 196 SER A CA 1
ATOM 1494 C C . SER A 1 196 ? -28.289 23.318 8.898 1.00 35.81 196 SER A C 1
ATOM 1496 O O . SER A 1 196 ? -28.713 22.180 9.104 1.00 35.81 196 SER A O 1
ATOM 1498 N N . THR A 1 197 ? -29.075 24.385 8.816 1.00 40.06 197 THR A N 1
ATOM 1499 C CA . THR A 1 197 ? -30.417 24.638 9.369 1.00 40.06 197 THR A CA 1
ATOM 1500 C C . THR A 1 197 ? -31.577 23.700 9.003 1.00 40.06 197 THR A C 1
ATOM 1502 O O . THR A 1 197 ? -32.654 23.873 9.565 1.00 40.06 197 THR A O 1
ATOM 1505 N N . TRP A 1 198 ? -31.426 22.701 8.128 1.00 34.00 198 TRP A N 1
ATOM 1506 C CA . TRP A 1 198 ? -32.577 21.888 7.690 1.00 34.00 198 TRP A CA 1
ATOM 1507 C C . TRP A 1 198 ? -32.664 20.498 8.342 1.00 34.00 198 TRP A C 1
ATOM 1509 O O . TRP A 1 198 ? -33.760 20.028 8.635 1.00 34.00 198 TRP A O 1
ATOM 1519 N N . ALA A 1 199 ? -31.537 19.853 8.656 1.00 37.56 199 ALA A N 1
ATOM 1520 C CA . ALA A 1 199 ? -31.556 18.501 9.227 1.00 37.56 199 ALA A CA 1
ATOM 1521 C C . ALA A 1 199 ? -32.033 18.476 10.695 1.00 37.56 199 ALA A C 1
ATOM 1523 O O . ALA A 1 199 ? -32.727 17.548 11.103 1.00 37.56 199 ALA A O 1
ATOM 1524 N N . ALA A 1 200 ? -31.727 19.522 11.472 1.00 40.50 200 ALA A N 1
ATOM 1525 C CA . ALA A 1 200 ? -32.162 19.641 12.866 1.00 40.50 200 ALA A CA 1
ATOM 1526 C C . ALA A 1 200 ? -33.667 19.944 13.003 1.00 40.50 200 ALA A C 1
ATOM 1528 O O . ALA A 1 200 ? -34.296 19.498 13.954 1.00 40.50 200 ALA A O 1
ATOM 1529 N N . ALA A 1 201 ? -34.268 20.647 12.035 1.00 38.78 201 ALA A N 1
ATOM 1530 C CA . ALA A 1 201 ? -35.671 21.065 12.101 1.00 38.78 201 ALA A CA 1
ATOM 1531 C C . ALA A 1 201 ? -36.680 19.906 11.946 1.00 38.78 201 ALA A C 1
ATOM 1533 O O . ALA A 1 201 ? -37.856 20.076 12.256 1.00 38.78 201 ALA A O 1
ATOM 1534 N N . ALA A 1 202 ? -36.238 18.735 11.469 1.00 37.94 202 ALA A N 1
ATOM 1535 C CA . ALA A 1 202 ? -37.087 17.557 11.275 1.00 37.94 202 ALA A CA 1
ATOM 1536 C C . ALA A 1 202 ? -36.903 16.468 12.351 1.00 37.94 202 ALA A C 1
ATOM 1538 O O . ALA A 1 202 ? -37.675 15.508 12.377 1.00 37.94 202 ALA A O 1
ATOM 1539 N N . ALA A 1 203 ? -35.908 16.593 13.236 1.00 43.88 203 ALA A N 1
ATOM 1540 C CA . ALA A 1 203 ? -35.656 15.621 14.295 1.00 43.88 203 ALA A CA 1
ATOM 1541 C C . ALA A 1 203 ? -36.439 16.002 15.564 1.00 43.88 203 ALA A C 1
ATOM 1543 O O . ALA A 1 203 ? -36.247 17.079 16.122 1.00 43.88 203 ALA A O 1
ATOM 1544 N N . SER A 1 204 ? -37.327 15.123 16.037 1.00 48.84 204 SER A N 1
ATOM 1545 C CA . SER A 1 204 ? -37.915 15.269 17.377 1.00 48.84 204 SER A CA 1
ATOM 1546 C C . SER A 1 204 ? -36.892 14.809 18.416 1.00 48.84 204 SER A C 1
ATOM 1548 O O . SER A 1 204 ? -36.312 13.740 18.254 1.00 48.84 204 SER A O 1
ATOM 1550 N N . ALA A 1 205 ? -36.645 15.608 19.457 1.00 51.50 205 ALA A N 1
ATOM 1551 C CA . ALA A 1 205 ? -35.751 15.215 20.546 1.00 51.50 205 ALA A CA 1
ATOM 1552 C C . ALA A 1 205 ? -36.322 13.999 21.296 1.00 51.50 205 ALA A C 1
ATOM 1554 O O . ALA A 1 205 ? -37.490 14.001 21.689 1.00 51.50 205 ALA A O 1
ATOM 1555 N N . ASP A 1 206 ? -35.492 12.985 21.527 1.00 56.31 206 ASP A N 1
ATOM 1556 C CA . ASP A 1 206 ? -35.886 11.746 22.210 1.00 56.31 206 ASP A CA 1
ATOM 1557 C C . ASP A 1 206 ? -35.904 11.893 23.738 1.00 56.31 206 ASP A C 1
ATOM 1559 O O . ASP A 1 206 ? -36.564 11.128 24.439 1.00 56.31 206 ASP A O 1
ATOM 1563 N N . ASP A 1 207 ? -35.138 12.844 24.277 1.00 49.69 207 ASP A N 1
ATOM 1564 C CA . ASP A 1 207 ? -35.123 13.212 25.697 1.00 49.69 207 ASP A CA 1
ATOM 1565 C C . ASP A 1 207 ? -34.773 14.703 25.809 1.00 49.69 207 ASP A C 1
ATOM 1567 O O . ASP A 1 207 ? -33.749 15.125 25.276 1.00 49.69 207 ASP A O 1
ATOM 1571 N N . ARG A 1 208 ? -35.603 15.501 26.492 1.00 57.91 208 ARG A N 1
ATOM 1572 C CA . ARG A 1 208 ? -35.352 16.928 26.764 1.00 57.91 208 ARG A CA 1
ATOM 1573 C C . ARG A 1 208 ? -35.290 17.148 28.265 1.00 57.91 208 ARG A C 1
ATOM 1575 O O . ARG A 1 208 ? -36.292 17.013 28.969 1.00 57.91 208 ARG A O 1
ATOM 1582 N N . ARG A 1 209 ? -34.121 17.539 28.769 1.00 56.00 209 ARG A N 1
ATOM 1583 C CA . ARG A 1 209 ? -33.894 17.800 30.195 1.00 56.00 209 ARG A CA 1
ATOM 1584 C C . ARG A 1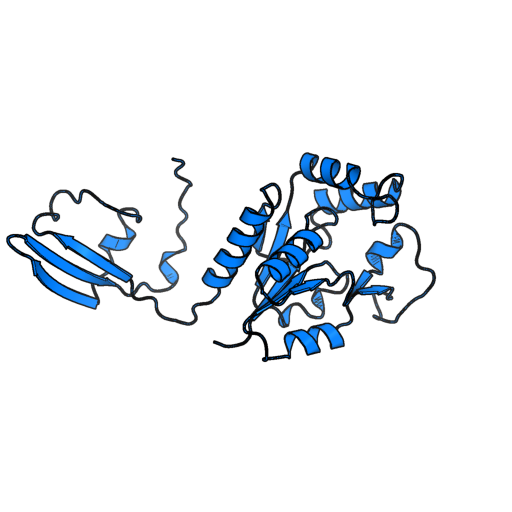 209 ? -33.707 19.279 30.449 1.00 56.00 209 ARG A C 1
ATOM 1586 O O . ARG A 1 209 ? -32.755 19.886 29.977 1.00 56.00 209 ARG A O 1
ATOM 1593 N N . ARG A 1 210 ? -34.586 19.850 31.265 1.00 58.69 210 ARG A N 1
ATOM 1594 C CA . ARG A 1 210 ? -34.450 21.221 31.753 1.00 58.69 210 ARG A CA 1
ATOM 1595 C C . ARG A 1 210 ? -33.488 21.257 32.939 1.00 58.69 210 ARG A C 1
ATOM 1597 O O . ARG A 1 210 ? -33.712 20.571 33.934 1.00 58.69 210 ARG A O 1
ATOM 1604 N N . GLN A 1 211 ? -32.453 22.081 32.851 1.00 59.03 211 GLN A N 1
ATOM 1605 C CA . GLN A 1 211 ? -31.530 22.376 33.940 1.00 59.03 211 GLN A CA 1
ATOM 1606 C C . GLN A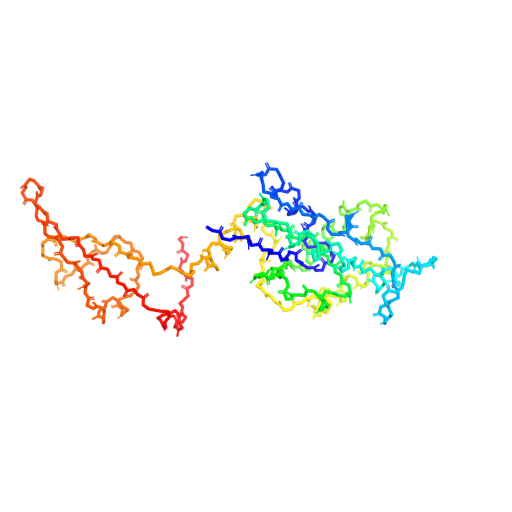 1 211 ? -31.552 23.877 34.224 1.00 59.03 211 GLN A C 1
ATOM 1608 O O . GLN A 1 211 ? -31.554 24.695 33.312 1.00 59.03 211 GLN A O 1
ATOM 1613 N N . VAL A 1 212 ? -31.603 24.247 35.500 1.00 54.19 212 VAL A N 1
ATOM 1614 C CA . VAL A 1 212 ? -31.557 25.651 35.921 1.00 54.19 212 VAL A CA 1
ATOM 1615 C C . VAL A 1 212 ? -30.226 25.865 36.618 1.00 54.19 212 VAL A C 1
ATOM 1617 O O . VAL A 1 212 ? -29.947 25.207 37.623 1.00 54.19 212 VAL A O 1
ATOM 1620 N N . HIS A 1 213 ? -29.404 26.754 36.068 1.00 47.03 213 HIS A N 1
ATOM 1621 C CA . HIS A 1 213 ? -28.149 27.162 36.681 1.00 47.03 213 HIS A CA 1
ATOM 1622 C C . HIS A 1 213 ? -28.204 28.664 36.949 1.00 47.03 213 HIS A C 1
ATOM 1624 O O . HIS A 1 213 ? -28.340 29.471 36.032 1.00 47.03 213 HIS A O 1
ATOM 1630 N N . GLU A 1 214 ? -28.151 29.025 38.230 1.00 68.75 214 GLU A N 1
ATOM 1631 C CA . GLU A 1 214 ? -28.373 30.394 38.706 1.00 68.75 214 GLU A CA 1
ATOM 1632 C C . GLU A 1 214 ? -29.696 30.999 38.182 1.00 68.75 214 GLU A C 1
ATOM 1634 O O . GLU A 1 214 ? -30.772 30.508 38.525 1.00 68.75 214 GLU A O 1
ATOM 1639 N N . SER A 1 215 ? -29.625 32.064 37.373 1.00 54.59 215 SER A N 1
ATOM 1640 C CA . SER A 1 215 ? -30.759 32.777 36.767 1.00 54.59 215 SER A CA 1
ATOM 1641 C C . SER A 1 215 ? -31.041 32.376 35.313 1.00 54.59 215 SER A C 1
ATOM 1643 O O . SER A 1 215 ? -31.863 33.019 34.658 1.00 54.59 215 SER A O 1
ATOM 1645 N N . ARG A 1 216 ? -30.382 31.328 34.794 1.00 46.75 216 ARG A N 1
ATOM 1646 C CA . ARG A 1 216 ? -30.540 30.859 33.411 1.00 46.75 216 ARG A CA 1
ATOM 1647 C C . ARG A 1 216 ? -31.120 29.450 33.361 1.00 46.75 216 ARG A C 1
ATOM 1649 O O . ARG A 1 216 ? -30.660 28.539 34.053 1.00 46.75 216 ARG A O 1
ATOM 1656 N N . THR A 1 217 ? -32.133 29.271 32.520 1.00 53.75 217 THR A N 1
ATOM 1657 C CA . THR A 1 217 ? -32.639 27.948 32.149 1.00 53.75 217 THR A CA 1
ATOM 1658 C C . THR A 1 217 ? -31.898 27.472 30.910 1.00 53.75 217 THR A C 1
ATOM 1660 O O . THR A 1 217 ? -31.835 28.186 29.910 1.00 53.75 217 THR A O 1
ATOM 1663 N N . VAL A 1 218 ? -31.408 26.240 30.966 1.00 50.12 218 VAL A N 1
ATOM 1664 C CA . VAL A 1 218 ? -30.776 25.546 29.853 1.00 50.12 218 VAL A CA 1
ATOM 1665 C C . VAL A 1 218 ? -31.534 24.240 29.596 1.00 50.12 218 VAL A C 1
ATOM 1667 O O . VAL A 1 218 ? -31.897 23.535 30.539 1.00 50.12 218 VAL A O 1
ATOM 1670 N N . TYR A 1 219 ? -31.789 23.892 28.341 1.00 55.00 219 TYR A N 1
ATOM 1671 C CA . TYR A 1 219 ? -32.338 22.600 27.943 1.00 55.00 219 TYR A CA 1
ATOM 1672 C C . TYR A 1 219 ? -31.246 21.763 27.315 1.00 55.00 219 TYR A C 1
ATOM 1674 O O . TYR A 1 219 ? -30.523 22.227 26.439 1.00 55.00 219 TYR A O 1
ATOM 1682 N N . VAL A 1 220 ? -31.144 20.524 27.774 1.00 50.50 220 VAL A N 1
ATOM 1683 C CA . VAL A 1 220 ? -30.285 19.519 27.176 1.00 50.50 220 VAL A CA 1
ATOM 1684 C C . VAL A 1 220 ? -31.167 18.559 26.394 1.00 50.50 220 VAL A C 1
ATOM 1686 O O . VAL A 1 220 ? -31.945 17.819 26.998 1.00 50.50 220 VAL A O 1
ATOM 1689 N N . ASP A 1 221 ? -31.054 18.589 25.075 1.00 52.59 221 ASP A N 1
ATOM 1690 C CA . ASP A 1 221 ? -31.822 17.746 24.165 1.00 52.59 221 ASP A CA 1
ATOM 1691 C C . ASP A 1 221 ? -30.948 16.594 23.672 1.00 52.59 221 ASP A C 1
ATOM 1693 O O . ASP A 1 221 ? -29.794 16.790 23.284 1.00 52.59 221 ASP A O 1
ATOM 1697 N N . ARG A 1 222 ? -31.488 15.379 23.684 1.00 47.59 222 ARG A N 1
ATOM 1698 C CA . ARG A 1 222 ? -30.859 14.201 23.095 1.00 47.59 222 ARG A CA 1
ATOM 1699 C C . ARG A 1 222 ? -31.549 13.872 21.782 1.00 47.59 222 ARG A C 1
ATOM 1701 O O . ARG A 1 222 ? -32.768 13.716 21.756 1.00 47.59 222 ARG A O 1
ATOM 1708 N N . TYR A 1 223 ? -30.758 13.705 20.731 1.00 52.09 223 TYR A N 1
ATOM 1709 C CA . TYR A 1 223 ? -31.240 13.289 19.417 1.00 52.09 223 TYR A CA 1
ATOM 1710 C C . TYR A 1 223 ? -30.600 11.962 19.016 1.00 52.09 223 TYR A C 1
ATOM 1712 O O . TYR A 1 223 ? -29.381 11.789 19.149 1.00 52.09 223 TYR A O 1
ATOM 1720 N N . THR A 1 224 ? -31.416 11.052 18.491 1.00 44.12 224 THR A N 1
ATOM 1721 C CA . THR A 1 224 ? -30.978 9.842 17.792 1.00 44.12 224 THR A CA 1
ATOM 1722 C C . THR A 1 224 ? -31.088 10.103 16.294 1.00 44.12 224 THR A C 1
ATOM 1724 O O . THR A 1 224 ? -32.170 10.373 15.775 1.00 44.12 224 THR A O 1
ATOM 1727 N N . VAL A 1 225 ? -29.963 10.070 15.581 1.00 49.59 225 VAL A N 1
ATOM 1728 C CA . VAL A 1 225 ? -29.933 10.332 14.135 1.00 49.59 225 VAL A CA 1
ATOM 1729 C C . VAL A 1 225 ? -29.720 9.010 13.401 1.00 49.59 225 VAL A C 1
ATOM 1731 O O . VAL A 1 225 ? -28.703 8.353 13.606 1.00 49.59 225 VAL A O 1
ATOM 1734 N N . GLY A 1 226 ? -30.679 8.614 12.559 1.00 39.22 226 GLY A N 1
ATOM 1735 C CA . GLY A 1 226 ? -30.576 7.419 11.712 1.00 39.22 226 GLY A CA 1
ATOM 1736 C C . GLY A 1 226 ? -29.685 7.623 10.476 1.00 39.22 226 GLY A C 1
ATOM 1737 O O . GLY A 1 226 ? -29.540 8.741 9.978 1.00 39.22 226 GLY A O 1
ATOM 1738 N N . GLU A 1 227 ? -29.118 6.527 9.957 1.00 44.97 227 GLU A N 1
ATOM 1739 C CA . GLU A 1 227 ? -28.081 6.479 8.902 1.00 44.97 227 GLU A CA 1
ATOM 1740 C C . GLU A 1 227 ? -28.410 7.245 7.603 1.00 44.97 227 GLU A C 1
ATOM 1742 O O . GLU A 1 227 ? -27.508 7.686 6.892 1.00 44.97 227 GLU A O 1
ATOM 1747 N N . THR A 1 228 ? -29.684 7.468 7.276 1.00 38.19 228 THR A N 1
ATOM 1748 C CA . THR A 1 228 ? -30.090 8.047 5.982 1.00 38.19 228 THR A CA 1
ATOM 1749 C C . THR A 1 228 ? -29.890 9.561 5.840 1.00 38.19 228 THR A C 1
ATOM 1751 O O . THR A 1 228 ? -30.111 10.092 4.755 1.00 38.19 228 THR A O 1
ATOM 1754 N N . ALA A 1 229 ? -29.452 10.278 6.880 1.00 39.69 229 ALA A N 1
ATOM 1755 C CA . ALA A 1 229 ? -29.288 11.738 6.816 1.00 39.69 229 ALA A CA 1
ATOM 1756 C C . ALA A 1 229 ? -27.946 12.218 6.217 1.00 39.69 229 ALA A C 1
ATOM 1758 O O . ALA A 1 229 ? -27.780 13.411 5.976 1.00 39.69 229 ALA A O 1
ATOM 1759 N N . TRP A 1 230 ? -26.992 11.320 5.941 1.00 39.62 230 TRP A N 1
ATOM 1760 C CA . TRP A 1 230 ? -25.66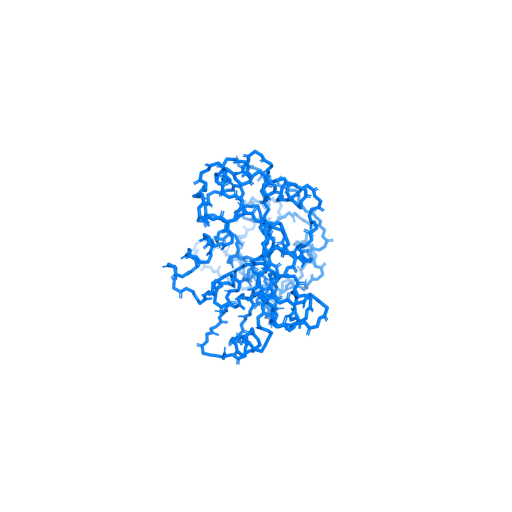7 11.703 5.417 1.00 39.62 230 TRP A CA 1
ATOM 1761 C C . TRP A 1 230 ? -25.592 11.797 3.887 1.00 39.62 230 TRP A C 1
ATOM 1763 O O . TRP A 1 230 ? -24.592 12.263 3.342 1.00 39.62 230 TRP A O 1
ATOM 1773 N N . ALA A 1 231 ? -26.652 11.407 3.177 1.00 32.47 231 ALA A N 1
ATOM 1774 C CA . ALA A 1 231 ? -26.728 11.480 1.720 1.00 32.47 231 ALA A CA 1
ATOM 1775 C C . ALA A 1 231 ? -27.319 12.814 1.230 1.00 32.47 231 ALA A C 1
ATOM 1777 O O . ALA A 1 231 ? -28.236 12.845 0.416 1.00 32.47 231 ALA A O 1
ATOM 1778 N N . SER A 1 232 ? -26.795 13.942 1.699 1.00 32.16 232 SER A N 1
ATOM 1779 C CA . SER A 1 232 ? -26.985 15.218 1.006 1.00 32.16 232 SER A CA 1
ATOM 1780 C C . SER A 1 232 ? -25.734 16.055 1.207 1.00 32.16 232 SER A C 1
ATOM 1782 O O . SER A 1 232 ? -25.440 16.485 2.321 1.00 32.16 232 SER A O 1
ATOM 1784 N N . GLY A 1 233 ? -24.958 16.180 0.129 1.00 42.69 233 GLY A N 1
ATOM 1785 C CA . GLY A 1 233 ? -23.616 16.744 0.140 1.00 42.69 233 GLY A CA 1
ATOM 1786 C C . GLY A 1 233 ? -23.554 18.140 0.739 1.00 42.69 233 GLY A C 1
ATOM 1787 O O . GLY A 1 233 ? -24.455 18.948 0.541 1.00 42.69 233 GLY A O 1
ATOM 1788 N N . PHE A 1 234 ? -22.448 18.429 1.418 1.00 30.34 234 PHE A N 1
ATOM 1789 C CA . PHE A 1 234 ? -22.107 19.793 1.774 1.00 30.34 234 PHE A CA 1
ATOM 1790 C C . PHE A 1 234 ? -20.646 20.108 1.500 1.00 30.34 234 PHE A C 1
ATOM 1792 O O . PHE A 1 234 ? -19.734 19.311 1.716 1.00 30.34 234 PHE A O 1
ATOM 1799 N N . PHE A 1 235 ? -20.517 21.310 0.954 1.00 29.98 235 PHE A N 1
ATOM 1800 C CA . PHE A 1 235 ? -19.325 22.031 0.584 1.00 29.98 235 PHE A CA 1
ATOM 1801 C C . PHE A 1 235 ? -18.449 22.342 1.798 1.00 29.98 235 PHE A C 1
ATOM 1803 O O . PHE A 1 235 ? -18.928 22.564 2.909 1.00 29.98 235 PHE A O 1
ATOM 1810 N N . GLN A 1 236 ? -17.155 22.412 1.509 1.00 27.47 236 GLN A N 1
ATOM 1811 C CA . GLN A 1 236 ? -16.116 23.058 2.295 1.00 27.47 236 GLN A CA 1
ATOM 1812 C C . GLN A 1 236 ? -16.525 24.497 2.651 1.00 27.47 236 GLN A C 1
ATOM 1814 O O . GLN A 1 236 ? -16.948 25.258 1.780 1.00 27.47 236 GLN A O 1
ATOM 1819 N N . VAL A 1 237 ? -16.367 24.869 3.920 1.00 27.11 237 VAL A N 1
ATOM 1820 C CA . VAL A 1 237 ? -16.247 26.272 4.325 1.00 27.11 237 VAL A CA 1
ATOM 1821 C C . VAL A 1 237 ? -14.890 26.389 5.000 1.00 27.11 237 VAL A C 1
ATOM 1823 O O . VAL A 1 237 ? -14.679 25.835 6.079 1.00 27.11 237 VAL A O 1
ATOM 1826 N N . ASP A 1 238 ? -13.965 27.028 4.289 1.00 27.94 238 ASP A N 1
ATOM 1827 C CA . ASP A 1 238 ? -12.657 27.426 4.798 1.00 27.94 238 ASP A CA 1
ATOM 1828 C C . ASP A 1 238 ? -12.814 28.429 5.950 1.00 27.94 238 ASP A C 1
ATOM 1830 O O . ASP A 1 238 ? -13.763 29.221 5.975 1.00 27.94 238 ASP A O 1
ATOM 1834 N N . ALA A 1 239 ? -11.867 28.382 6.888 1.00 33.28 239 ALA A N 1
ATOM 1835 C CA . ALA A 1 239 ? -11.621 29.452 7.851 1.00 33.28 239 ALA A CA 1
ATOM 1836 C C . ALA A 1 239 ? -10.696 30.515 7.245 1.00 33.28 239 ALA A C 1
ATOM 1838 O O . ALA A 1 239 ? -9.765 30.125 6.502 1.00 33.28 239 ALA A O 1
#

Secondary structure (DSSP, 8-state):
---EEEEEE-STTS-HHHHHHHHHHTT-EEEEHHHHTEEEB-TTT--B-S---TTHHHHTEEE-HHHHHHHTT-TTSSEEEEES--TTGGGTGGG-SEEEEEE--HHHHHHHHHTS-TTSTT-TT-HHHHHHHHHHHHH-TT--S-EEEETTS-HHHHHHHHHHHHHHT---S-PEEEEEEETTTTS-----S---TTTGGGPPPSEEEEEEETTEEEEEEEEE--GGGG-S-------

pLDDT: mean 79.31, std 24.12, range [27.11, 98.62]